Protein AF-0000000087740815 (afdb_homodimer)

pLDDT: mean 96.59, std 3.4, range [73.5, 98.94]

Structure (mmCIF, N/CA/C/O backbone):
data_AF-0000000087740815-model_v1
#
loop_
_entity.id
_entity.type
_entity.pdbx_description
1 polymer 'DUF1772 domain-containing protein'
#
loop_
_atom_site.group_PDB
_atom_site.id
_atom_site.type_symbol
_atom_site.label_atom_id
_atom_site.label_alt_id
_atom_site.label_comp_id
_atom_site.label_asym_id
_atom_site.label_entity_id
_atom_site.label_seq_id
_atom_site.pdbx_PDB_ins_code
_atom_site.Cartn_x
_atom_site.Cartn_y
_atom_site.Cartn_z
_atom_site.occupancy
_atom_site.B_iso_or_equiv
_atom_site.auth_seq_id
_atom_site.auth_comp_id
_atom_site.auth_asym_id
_atom_site.auth_atom_id
_atom_site.pdbx_PDB_model_num
ATOM 1 N N . MET A 1 1 ? 1.763 -22.844 -20.875 1 73.5 1 MET A N 1
ATOM 2 C CA . MET A 1 1 ? 0.542 -22.062 -20.688 1 73.5 1 MET A CA 1
ATOM 3 C C . MET A 1 1 ? 0.491 -20.891 -21.656 1 73.5 1 MET A C 1
ATOM 5 O O . MET A 1 1 ? 1.528 -20.328 -22.016 1 73.5 1 MET A O 1
ATOM 9 N N . ASP A 1 2 ? -0.649 -20.547 -22.125 1 90.19 2 ASP A N 1
ATOM 10 C CA . ASP A 1 2 ? -0.952 -19.453 -23.047 1 90.19 2 ASP A CA 1
ATOM 11 C C . ASP A 1 2 ? -0.448 -18.125 -22.484 1 90.19 2 ASP A C 1
ATOM 13 O O . ASP A 1 2 ? -0.617 -17.828 -21.297 1 90.19 2 ASP A O 1
ATOM 17 N N . PRO A 1 3 ? 0.368 -17.438 -23.25 1 94.56 3 PRO A N 1
ATOM 18 C CA . PRO A 1 3 ? 0.935 -16.156 -22.812 1 94.56 3 PRO A CA 1
ATOM 19 C C . PRO A 1 3 ? -0.13 -15.18 -22.328 1 94.56 3 PRO A C 1
ATOM 21 O O . PRO A 1 3 ? 0.13 -14.367 -21.438 1 94.56 3 PRO A O 1
ATOM 24 N N . THR A 1 4 ? -1.261 -15.195 -22.953 1 96.12 4 THR A N 1
ATOM 25 C CA . THR A 1 4 ? -2.361 -14.336 -22.531 1 96.12 4 THR A CA 1
ATOM 26 C C . THR A 1 4 ? -2.799 -14.664 -21.109 1 96.12 4 THR A C 1
ATOM 28 O O . THR A 1 4 ? -2.994 -13.766 -20.281 1 96.12 4 THR A O 1
ATOM 31 N N . VAL A 1 5 ? -2.922 -15.938 -20.844 1 97.44 5 VAL A N 1
ATOM 32 C CA . VAL A 1 5 ? -3.33 -16.375 -19.516 1 97.44 5 VAL A CA 1
ATOM 33 C C . VAL A 1 5 ? -2.287 -15.953 -18.484 1 97.44 5 VAL A C 1
ATOM 35 O O . VAL A 1 5 ? -2.629 -15.406 -17.438 1 97.44 5 VAL A O 1
ATOM 38 N N . ARG A 1 6 ? -1.069 -16.094 -18.797 1 97.44 6 ARG A N 1
ATOM 39 C CA . ARG A 1 6 ? 0.012 -15.75 -17.875 1 97.44 6 ARG A CA 1
ATOM 40 C C . ARG A 1 6 ? 0.014 -14.25 -17.594 1 97.44 6 ARG A C 1
ATOM 42 O O . ARG A 1 6 ? 0.243 -13.836 -16.453 1 97.44 6 ARG A O 1
ATOM 49 N N . THR A 1 7 ? -0.255 -13.547 -18.625 1 98.06 7 THR A N 1
ATOM 50 C CA . THR A 1 7 ? -0.264 -12.094 -18.484 1 98.06 7 THR A CA 1
ATOM 51 C C . THR A 1 7 ? -1.38 -11.656 -17.547 1 98.06 7 THR A C 1
ATOM 53 O O . THR A 1 7 ? -1.15 -10.859 -16.625 1 98.06 7 THR A O 1
ATOM 56 N N . PHE A 1 8 ? -2.547 -12.164 -17.703 1 98.62 8 PHE A N 1
ATOM 57 C CA . PHE A 1 8 ? -3.676 -11.766 -16.875 1 98.62 8 PHE A CA 1
ATOM 58 C C . PHE A 1 8 ? -3.521 -12.312 -15.453 1 98.62 8 PHE A C 1
ATOM 60 O O . PHE A 1 8 ? -3.982 -11.688 -14.492 1 98.62 8 PHE A O 1
ATOM 67 N N . GLN A 1 9 ? -2.836 -13.453 -15.273 1 98.69 9 GLN A N 1
ATOM 68 C CA . GLN A 1 9 ? -2.514 -13.938 -13.93 1 98.69 9 GLN A CA 1
ATOM 69 C C . GLN A 1 9 ? -1.637 -12.938 -13.18 1 98.69 9 GLN A C 1
ATOM 71 O O . GLN A 1 9 ? -1.896 -12.633 -12.016 1 98.69 9 GLN A O 1
ATOM 76 N N . VAL A 1 10 ? -0.661 -12.445 -13.906 1 98.62 10 VAL A N 1
ATOM 77 C CA . VAL A 1 10 ? 0.263 -11.484 -13.305 1 98.62 10 VAL A CA 1
ATOM 78 C C . VAL A 1 10 ? -0.479 -10.203 -12.953 1 98.62 10 VAL A C 1
ATOM 80 O O . VAL A 1 10 ? -0.326 -9.672 -11.852 1 98.62 10 VAL A O 1
ATOM 83 N N . PHE A 1 11 ? -1.284 -9.727 -13.867 1 98.75 11 PHE A N 1
ATOM 84 C CA . PHE A 1 11 ? -2.01 -8.484 -13.664 1 98.75 11 PHE A CA 1
ATOM 85 C C . PHE A 1 11 ? -2.947 -8.594 -12.469 1 98.75 11 PHE A C 1
ATOM 87 O O . PHE A 1 11 ? -2.965 -7.715 -11.602 1 98.75 11 PHE A O 1
ATOM 94 N N . GLY A 1 12 ? -3.748 -9.664 -12.461 1 98.88 12 GLY A N 1
ATOM 95 C CA . GLY A 1 12 ? -4.727 -9.828 -11.398 1 98.88 12 GLY A CA 1
ATOM 96 C C . GLY A 1 12 ? -4.098 -9.992 -10.031 1 98.88 12 GLY A C 1
ATOM 97 O O . GLY A 1 12 ? -4.465 -9.281 -9.086 1 98.88 12 GLY A O 1
ATOM 98 N N . LEU A 1 13 ? -3.121 -10.836 -9.961 1 98.81 13 LEU A N 1
ATOM 99 C CA . LEU A 1 13 ? -2.457 -11.164 -8.703 1 98.81 13 LEU A CA 1
ATOM 100 C C . LEU A 1 13 ? -1.688 -9.961 -8.164 1 98.81 13 LEU A C 1
ATOM 102 O O . LEU A 1 13 ? -1.89 -9.555 -7.02 1 98.81 13 LEU A O 1
ATOM 106 N N . THR A 1 14 ? -0.907 -9.344 -8.992 1 98.81 14 THR A N 1
ATOM 107 C CA . THR A 1 14 ? -0.032 -8.25 -8.57 1 98.81 14 THR A CA 1
ATOM 108 C C . THR A 1 14 ? -0.849 -7.031 -8.148 1 98.81 14 THR A C 1
ATOM 110 O O . THR A 1 14 ? -0.593 -6.438 -7.102 1 98.81 14 THR A O 1
ATOM 113 N N . SER A 1 15 ? -1.812 -6.695 -8.953 1 98.88 15 SER A N 1
ATOM 114 C CA . SER A 1 15 ? -2.59 -5.5 -8.648 1 98.88 15 SER A CA 1
ATOM 115 C C . SER A 1 15 ? -3.42 -5.684 -7.383 1 98.88 15 SER A C 1
ATOM 117 O O . SER A 1 15 ? -3.637 -4.73 -6.629 1 98.88 15 SER A O 1
ATOM 119 N N . SER A 1 16 ? -3.879 -6.91 -7.148 1 98.94 16 SER A N 1
ATOM 120 C CA . SER A 1 16 ? -4.648 -7.16 -5.934 1 98.94 16 SER A CA 1
ATOM 121 C C . SER A 1 16 ? -3.785 -7.004 -4.688 1 98.94 16 SER A C 1
ATOM 123 O O . SER A 1 16 ? -4.211 -6.398 -3.703 1 98.94 16 SER A O 1
ATOM 125 N N . LEU A 1 17 ? -2.588 -7.473 -4.691 1 98.94 17 LEU A N 1
ATOM 126 C CA . LEU A 1 17 ? -1.716 -7.402 -3.523 1 98.94 17 LEU A CA 1
ATOM 127 C C . LEU A 1 17 ? -1.179 -5.988 -3.326 1 98.94 17 LEU A C 1
ATOM 129 O O . LEU A 1 17 ? -1.004 -5.539 -2.191 1 98.94 17 LEU A O 1
ATOM 133 N N . VAL A 1 18 ? -0.91 -5.277 -4.449 1 98.88 18 VAL A N 1
ATOM 134 C CA . VAL A 1 18 ? -0.539 -3.869 -4.355 1 98.88 18 VAL A CA 1
ATOM 135 C C . VAL A 1 18 ? -1.699 -3.068 -3.77 1 98.88 18 VAL A C 1
ATOM 137 O O . VAL A 1 18 ? -1.5 -2.23 -2.887 1 98.88 18 VAL A O 1
ATOM 140 N N . LEU A 1 19 ? -2.895 -3.357 -4.273 1 98.88 19 LEU A N 1
ATOM 141 C CA . LEU A 1 19 ? -4.105 -2.73 -3.756 1 98.88 19 LEU A CA 1
ATOM 142 C C . LEU A 1 19 ? -4.242 -2.967 -2.256 1 98.88 19 LEU A C 1
ATOM 144 O O . LEU A 1 19 ? -4.594 -2.051 -1.508 1 98.88 19 LEU A O 1
ATOM 148 N N . ALA A 1 20 ? -4 -4.164 -1.808 1 98.88 20 ALA A N 1
ATOM 149 C CA . ALA A 1 20 ? -4.031 -4.496 -0.385 1 98.88 20 ALA A CA 1
ATOM 150 C C . ALA A 1 20 ? -3.041 -3.637 0.399 1 98.88 20 ALA A C 1
ATOM 152 O O . ALA A 1 20 ? -3.377 -3.102 1.458 1 98.88 20 ALA A O 1
ATOM 153 N N . GLY A 1 21 ? -1.826 -3.486 -0.11 1 98.81 21 GLY A N 1
ATOM 154 C CA . GLY A 1 21 ? -0.808 -2.686 0.552 1 98.81 21 GLY A CA 1
ATOM 155 C C . GLY A 1 21 ? -1.19 -1.225 0.686 1 98.81 21 GLY A C 1
ATOM 156 O O . GLY A 1 21 ? -0.967 -0.612 1.732 1 98.81 21 GLY A O 1
ATOM 157 N N . VAL A 1 22 ? -1.705 -0.689 -0.381 1 98.69 22 VAL A N 1
ATOM 158 C CA . VAL A 1 22 ? -2.098 0.716 -0.349 1 98.69 22 VAL A CA 1
ATOM 159 C C . VAL A 1 22 ? -3.186 0.926 0.701 1 98.69 22 VAL A C 1
ATOM 161 O O . VAL A 1 22 ? -3.113 1.861 1.501 1 98.69 22 VAL A O 1
ATOM 164 N N . ASN A 1 23 ? -4.219 0.049 0.7 1 98.69 23 ASN A N 1
ATOM 165 C CA . ASN A 1 23 ? -5.309 0.177 1.66 1 98.69 23 ASN A CA 1
ATOM 166 C C . ASN A 1 23 ? -4.816 0.008 3.096 1 98.69 23 ASN A C 1
ATOM 168 O O . ASN A 1 23 ? -5.074 0.86 3.947 1 98.69 23 ASN A O 1
ATOM 172 N N . LEU A 1 24 ? -4.117 -1 3.326 1 98.56 24 LEU A N 1
ATOM 173 C CA . LEU A 1 24 ? -3.658 -1.281 4.684 1 98.56 24 LEU A CA 1
ATOM 174 C C . LEU A 1 24 ? -2.645 -0.238 5.141 1 98.56 24 LEU A C 1
ATOM 176 O O . LEU A 1 24 ? -2.643 0.161 6.309 1 98.56 24 LEU A O 1
ATOM 180 N N . GLY A 1 25 ? -1.807 0.157 4.199 1 97.94 25 GLY A N 1
ATOM 181 C CA . GLY A 1 25 ? -0.862 1.216 4.52 1 97.94 25 GLY A CA 1
ATOM 182 C C . GLY A 1 25 ? -1.536 2.527 4.879 1 97.94 25 GLY A C 1
ATOM 183 O O . GLY A 1 25 ? -1.098 3.225 5.797 1 97.94 25 GLY A O 1
ATOM 184 N N . SER A 1 26 ? -2.535 2.887 4.191 1 97.69 26 SER A N 1
ATOM 185 C CA . SER A 1 26 ? -3.271 4.113 4.469 1 97.69 26 SER A CA 1
ATOM 186 C C . SER A 1 26 ? -3.9 4.082 5.859 1 97.69 26 SER A C 1
ATOM 188 O O . SER A 1 26 ? -3.871 5.078 6.582 1 97.69 26 SER A O 1
ATOM 190 N N . SER A 1 27 ? -4.477 2.945 6.207 1 98.06 27 SER A N 1
ATOM 191 C CA . SER A 1 27 ? -5.109 2.797 7.512 1 98.06 27 SER A CA 1
ATOM 192 C C . SER A 1 27 ? -4.07 2.746 8.625 1 98.06 27 SER A C 1
ATOM 194 O O . SER A 1 27 ? -4.309 3.246 9.727 1 98.06 27 SER A O 1
ATOM 196 N N . HIS A 1 28 ? -2.947 2.203 8.312 1 96.62 28 HIS A N 1
ATOM 197 C CA . HIS A 1 28 ? -1.939 1.976 9.344 1 96.62 28 HIS A CA 1
ATOM 198 C C . HIS A 1 28 ? -1.042 3.197 9.516 1 96.62 28 HIS A C 1
ATOM 200 O O . HIS A 1 28 ? -0.659 3.539 10.633 1 96.62 28 HIS A O 1
ATOM 206 N N . LEU A 1 29 ? -0.733 3.908 8.43 1 95.31 29 LEU A N 1
ATOM 207 C CA . LEU A 1 29 ? 0.338 4.898 8.477 1 95.31 29 LEU A CA 1
ATOM 208 C C . LEU A 1 29 ? -0.215 6.309 8.305 1 95.31 29 LEU A C 1
ATOM 210 O O . LEU A 1 29 ? 0.383 7.277 8.781 1 95.31 29 LEU A O 1
ATOM 214 N N . THR A 1 30 ? -1.31 6.449 7.699 1 94.56 30 THR A N 1
ATOM 215 C CA . THR A 1 30 ? -1.735 7.793 7.324 1 94.56 30 THR A CA 1
ATOM 216 C C . THR A 1 30 ? -2.85 8.281 8.242 1 94.56 30 THR A C 1
ATOM 218 O O . THR A 1 30 ? -2.689 9.289 8.945 1 94.56 30 THR A O 1
ATOM 221 N N . VAL A 1 31 ? -3.883 7.551 8.406 1 96 31 VAL A N 1
ATOM 222 C CA . VAL A 1 31 ? -5.137 8.023 8.977 1 96 31 VAL A CA 1
ATOM 223 C C . VAL A 1 31 ? -4.945 8.32 10.461 1 96 31 VAL A C 1
ATOM 225 O O . VAL A 1 31 ? -5.488 9.305 10.984 1 96 31 VAL A O 1
ATOM 228 N N . PRO A 1 32 ? -4.145 7.559 11.219 1 94.19 32 PRO A N 1
ATOM 229 C CA . PRO A 1 32 ? -4 7.84 12.656 1 94.19 32 PRO A CA 1
ATOM 230 C C . PRO A 1 32 ? -3.398 9.219 12.93 1 94.19 32 PRO A C 1
ATOM 232 O O . PRO A 1 32 ? -3.662 9.812 13.977 1 94.19 32 PRO A O 1
ATOM 235 N N . PHE A 1 33 ? -2.738 9.781 11.984 1 90.19 33 PHE A N 1
ATOM 236 C CA . PHE A 1 33 ? -2.088 11.062 12.195 1 90.19 33 PHE A CA 1
ATOM 237 C C . PHE A 1 33 ? -3.086 12.211 12.062 1 90.19 33 PHE A C 1
ATOM 239 O O . PHE A 1 33 ? -2.809 13.336 12.469 1 9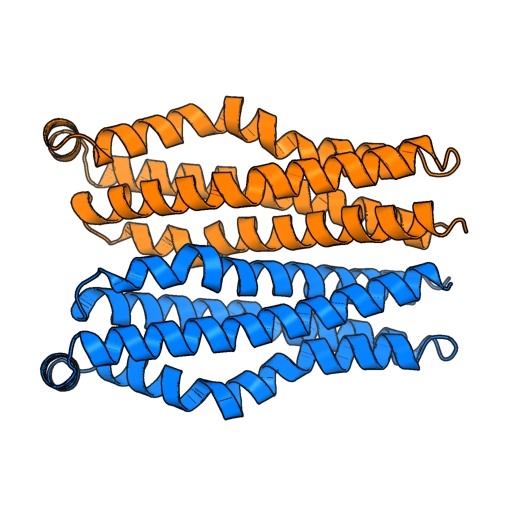0.19 33 PHE A O 1
ATOM 246 N N . LEU A 1 34 ? -4.195 11.898 11.555 1 93.56 34 LEU A N 1
ATOM 247 C CA . LEU A 1 34 ? -5.242 12.898 11.414 1 93.56 34 LEU A CA 1
ATOM 248 C C . LEU A 1 34 ? -5.988 13.094 12.734 1 93.56 34 LEU A C 1
ATOM 250 O O . LEU A 1 34 ? -6.672 14.109 12.922 1 93.56 34 LEU A O 1
ATOM 254 N N . TYR A 1 35 ? -5.785 12.148 13.68 1 94.75 35 TYR A N 1
ATOM 255 C CA . TYR A 1 35 ? -6.566 12.164 14.914 1 94.75 35 TYR A CA 1
ATOM 256 C C . TYR A 1 35 ? -6.238 13.391 15.758 1 94.75 35 TYR A C 1
ATOM 258 O O . TYR A 1 35 ? -7.098 13.914 16.469 1 94.75 35 TYR A O 1
ATOM 266 N N . ASN A 1 36 ? -5.031 13.867 15.633 1 91.19 36 ASN A N 1
ATOM 267 C CA . ASN A 1 36 ? -4.59 14.922 16.547 1 91.19 36 ASN A CA 1
ATOM 268 C C . ASN A 1 36 ? -4.527 16.281 15.844 1 91.19 36 ASN A C 1
ATOM 270 O O . ASN A 1 36 ? -3.945 17.234 16.375 1 91.19 36 ASN A O 1
ATOM 274 N N . GLN A 1 37 ? -5.066 16.375 14.68 1 90.31 37 GLN A N 1
ATOM 275 C CA . GLN A 1 37 ? -5.113 17.625 13.938 1 90.31 37 GLN A CA 1
ATOM 276 C C . GLN A 1 37 ? -6.449 18.344 14.148 1 90.31 37 GLN A C 1
ATOM 278 O O . GLN A 1 37 ? -7.469 17.688 14.398 1 90.31 37 GLN A O 1
ATOM 283 N N . PRO A 1 38 ? -6.457 19.656 14.078 1 91.5 38 PRO A N 1
ATOM 284 C CA . PRO A 1 38 ? -7.734 20.375 14.133 1 91.5 38 PRO A CA 1
ATOM 285 C C . PRO A 1 38 ? -8.695 19.969 13.023 1 91.5 38 PRO A C 1
ATOM 287 O O . PRO A 1 38 ? -8.266 19.531 11.953 1 91.5 38 PRO A O 1
ATOM 290 N N . THR A 1 39 ? -9.953 20.109 13.281 1 94.06 39 THR A N 1
ATOM 291 C CA . THR A 1 39 ? -11.023 19.688 12.375 1 94.06 39 THR A CA 1
ATOM 292 C C . THR A 1 39 ? -10.852 20.344 11.008 1 94.06 39 THR A C 1
ATOM 294 O O . THR A 1 39 ? -11.125 19.719 9.977 1 94.06 39 THR A O 1
ATOM 297 N N . SER A 1 40 ? -10.398 21.578 11.023 1 89.62 40 SER A N 1
ATOM 298 C CA . SER A 1 40 ? -10.242 22.328 9.781 1 89.62 40 SER A CA 1
ATOM 299 C C . SER A 1 40 ? -9.117 21.75 8.93 1 89.62 40 SER A C 1
ATOM 301 O O . SER A 1 40 ? -9.039 22.016 7.73 1 89.62 40 SER A O 1
ATOM 303 N N . ILE A 1 41 ? -8.273 20.891 9.516 1 88.25 41 ILE A N 1
ATOM 304 C CA . ILE A 1 41 ? -7.133 20.312 8.812 1 88.25 41 ILE A CA 1
ATOM 305 C C . ILE A 1 41 ? -7.418 18.844 8.492 1 88.25 41 ILE A C 1
ATOM 307 O O . ILE A 1 41 ? -7.305 18.422 7.34 1 88.25 41 ILE A O 1
ATOM 311 N N . ASN A 1 42 ? -7.832 18.109 9.484 1 93.5 42 ASN A N 1
ATOM 312 C CA . ASN A 1 42 ? -7.965 16.672 9.289 1 93.5 42 ASN A CA 1
ATOM 313 C C . ASN A 1 42 ? -9.094 16.344 8.32 1 93.5 42 ASN A C 1
ATOM 315 O O . ASN A 1 42 ? -8.992 15.398 7.543 1 93.5 42 ASN A O 1
ATOM 319 N N . THR A 1 43 ? -10.164 17.078 8.281 1 94.94 43 THR A N 1
ATOM 320 C CA . THR A 1 43 ? -11.273 16.75 7.391 1 94.94 43 THR A CA 1
ATOM 321 C C . THR A 1 43 ? -10.938 17.141 5.953 1 94.94 43 THR A C 1
ATOM 323 O O . THR A 1 43 ? -11.305 16.438 5.012 1 94.94 43 THR A O 1
ATOM 326 N N . ILE A 1 44 ? -10.289 18.219 5.781 1 92 44 ILE A N 1
ATOM 327 C CA . ILE A 1 44 ? -9.898 18.641 4.438 1 92 44 ILE A CA 1
ATOM 328 C C . ILE A 1 44 ? -8.836 17.672 3.891 1 92 44 ILE A C 1
ATOM 330 O O . ILE A 1 44 ? -8.906 17.266 2.73 1 92 44 ILE A O 1
ATOM 334 N N . PHE A 1 45 ? -7.887 17.359 4.738 1 91.44 45 PHE A N 1
ATOM 335 C CA . PHE A 1 45 ? -6.891 16.375 4.359 1 91.44 45 PHE A CA 1
ATOM 336 C C . PHE A 1 45 ? -7.555 15.07 3.941 1 91.44 45 PHE A C 1
ATOM 338 O O . PHE A 1 45 ? -7.254 14.523 2.877 1 91.44 45 PHE A O 1
ATOM 345 N N . PHE A 1 46 ? -8.477 14.656 4.758 1 95.81 46 PHE A N 1
ATOM 346 C CA . PHE A 1 46 ? -9.148 13.391 4.488 1 95.81 46 PHE A CA 1
ATOM 347 C C . PHE A 1 46 ? -9.898 13.445 3.166 1 95.81 46 PHE A C 1
ATOM 349 O O . PHE A 1 46 ? -9.852 12.492 2.379 1 95.81 46 PHE A O 1
ATOM 356 N N . LYS A 1 47 ? -10.602 14.453 2.957 1 94.31 47 LYS A N 1
ATOM 357 C CA . LYS A 1 47 ? -11.375 14.602 1.729 1 94.31 47 LYS A CA 1
ATOM 358 C C . LYS A 1 47 ? -10.484 14.453 0.497 1 94.31 47 LYS A C 1
ATOM 360 O O . LYS A 1 47 ? -10.82 13.719 -0.43 1 94.31 47 LYS A O 1
ATOM 365 N N . ASP A 1 48 ? -9.406 15.086 0.465 1 93.62 48 ASP A N 1
ATOM 366 C CA . ASP A 1 48 ? -8.5 15.039 -0.679 1 93.62 48 ASP A CA 1
ATOM 367 C C . ASP A 1 48 ? -7.812 13.68 -0.78 1 93.62 48 ASP A C 1
ATOM 369 O O .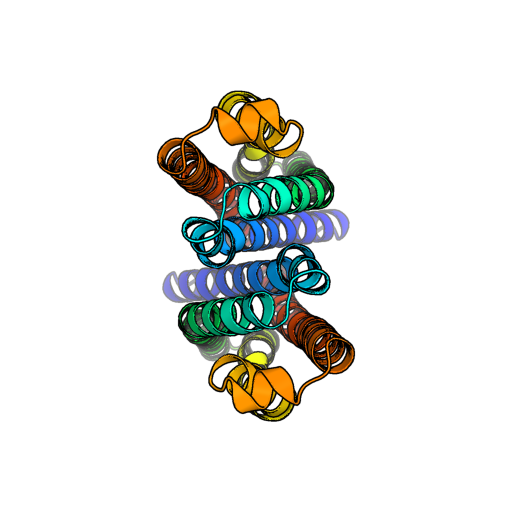 ASP A 1 48 ? -7.641 13.141 -1.878 1 93.62 48 ASP A O 1
ATOM 373 N N . PHE A 1 49 ? -7.371 13.227 0.357 1 94.81 49 PHE A N 1
ATOM 374 C CA . PHE A 1 49 ? -6.758 11.906 0.446 1 94.81 49 PHE A CA 1
ATOM 375 C C . PHE A 1 49 ? -7.688 10.836 -0.112 1 94.81 49 PHE A C 1
ATOM 377 O O . PHE A 1 49 ? -7.277 10.023 -0.943 1 94.81 49 PHE A O 1
ATOM 384 N N . TYR A 1 50 ? -8.938 10.883 0.354 1 95.69 50 TYR A N 1
ATOM 385 C CA . TYR A 1 50 ? -9.914 9.898 -0.089 1 95.69 50 TYR A CA 1
ATOM 386 C C . TYR A 1 50 ? -10.211 10.055 -1.576 1 95.69 50 TYR A C 1
ATOM 388 O O . TYR A 1 50 ? -10.328 9.055 -2.299 1 95.69 50 TYR A O 1
ATOM 396 N N . THR A 1 51 ? -10.391 11.234 -2.049 1 94.75 51 THR A N 1
ATOM 397 C CA . THR A 1 51 ? -10.711 11.477 -3.451 1 94.75 51 THR A CA 1
ATOM 398 C C . THR A 1 51 ? -9.594 10.969 -4.355 1 94.75 51 THR A C 1
ATOM 400 O O . THR A 1 51 ? -9.859 10.273 -5.344 1 94.75 51 THR A O 1
ATOM 403 N N . ARG A 1 52 ? -8.414 11.258 -4.047 1 95.38 52 ARG A N 1
ATOM 404 C CA . ARG A 1 52 ? -7.277 10.758 -4.82 1 95.38 52 ARG A CA 1
ATOM 405 C C . ARG A 1 52 ? -7.191 9.242 -4.742 1 95.38 52 ARG A C 1
ATOM 407 O O . ARG A 1 52 ? -6.863 8.578 -5.73 1 95.38 52 ARG A O 1
ATOM 414 N N . GLY A 1 53 ? -7.375 8.75 -3.533 1 96.25 53 GLY A N 1
ATOM 415 C CA . GLY A 1 53 ? -7.406 7.309 -3.369 1 96.25 53 GLY A CA 1
ATOM 416 C C . GLY A 1 53 ? -8.445 6.629 -4.238 1 96.25 53 GLY A C 1
ATOM 417 O O . GLY A 1 53 ? -8.148 5.641 -4.914 1 96.25 53 GLY A O 1
ATOM 418 N N . ALA A 1 54 ? -9.648 7.176 -4.234 1 96.25 54 ALA A N 1
ATOM 419 C CA . ALA A 1 54 ? -10.734 6.613 -5.031 1 96.25 54 ALA A CA 1
ATOM 420 C C . ALA A 1 54 ? -10.391 6.629 -6.52 1 96.25 54 ALA A C 1
ATOM 422 O O . ALA A 1 54 ? -10.641 5.656 -7.234 1 96.25 54 ALA A O 1
ATOM 423 N N . LEU A 1 55 ? -9.812 7.668 -6.973 1 96.69 55 LEU A N 1
ATOM 424 C CA . LEU A 1 55 ? -9.477 7.832 -8.383 1 96.69 55 LEU A CA 1
ATOM 425 C C . LEU A 1 55 ? -8.375 6.859 -8.789 1 96.69 55 LEU A C 1
ATOM 427 O O . LEU A 1 55 ? -8.234 6.531 -9.969 1 96.69 55 LEU A O 1
ATOM 431 N N . THR A 1 56 ? -7.621 6.426 -7.875 1 97.38 56 THR A N 1
ATOM 432 C CA . THR A 1 56 ? -6.5 5.539 -8.164 1 97.38 56 THR A CA 1
ATOM 433 C C . THR A 1 56 ? -6.879 4.086 -7.891 1 97.38 56 THR A C 1
ATOM 435 O O . THR A 1 56 ? -6.625 3.207 -8.719 1 97.38 56 THR A O 1
ATOM 438 N N . LEU A 1 57 ? -7.543 3.854 -6.773 1 98.19 57 LEU A N 1
ATOM 439 C CA . LEU A 1 57 ? -7.699 2.484 -6.297 1 98.19 57 LEU A CA 1
ATOM 440 C C . LEU A 1 57 ? -8.93 1.829 -6.918 1 98.19 57 LEU A C 1
ATOM 442 O O . LEU A 1 57 ? -8.969 0.609 -7.098 1 98.19 57 LEU A O 1
ATOM 446 N N . VAL A 1 58 ? -9.938 2.617 -7.262 1 98.25 58 VAL A N 1
ATOM 447 C CA . VAL A 1 58 ? -11.117 2.043 -7.891 1 98.25 58 VAL A CA 1
ATOM 448 C C . VAL A 1 58 ? -10.742 1.428 -9.234 1 98.25 58 VAL A C 1
ATOM 450 O O . VAL A 1 58 ? -11.016 0.251 -9.484 1 98.25 58 VAL A O 1
ATOM 453 N N . PRO A 1 59 ? -10.086 2.186 -10.148 1 98.62 59 PRO A N 1
ATOM 454 C CA . PRO A 1 59 ? -9.672 1.562 -11.406 1 98.62 59 PRO A CA 1
ATOM 455 C C . PRO A 1 59 ? -8.734 0.371 -11.188 1 98.62 59 PRO A C 1
ATOM 457 O O . PRO A 1 59 ? -8.805 -0.609 -11.938 1 98.62 59 PRO A O 1
ATOM 460 N N . LEU A 1 60 ? -7.863 0.463 -10.234 1 98.69 60 LEU A N 1
ATOM 461 C CA . LEU A 1 60 ? -6.941 -0.637 -9.969 1 98.69 60 LEU A CA 1
ATOM 462 C C . LEU A 1 60 ? -7.703 -1.893 -9.555 1 98.69 60 LEU A C 1
ATOM 464 O O . LEU A 1 60 ? -7.336 -3.004 -9.945 1 98.69 60 LEU A O 1
ATOM 468 N N . ALA A 1 61 ? -8.703 -1.699 -8.711 1 98.81 61 ALA A N 1
ATOM 469 C CA . ALA A 1 61 ? -9.523 -2.83 -8.281 1 98.81 61 ALA A CA 1
ATOM 470 C C . ALA A 1 61 ? -10.258 -3.449 -9.469 1 98.81 61 ALA A C 1
ATOM 472 O O . ALA A 1 61 ? -10.328 -4.676 -9.594 1 98.81 61 ALA A O 1
ATOM 473 N N . MET A 1 62 ? -10.828 -2.65 -10.289 1 98.81 62 MET A N 1
ATOM 474 C CA . MET A 1 62 ? -11.531 -3.141 -11.469 1 98.81 62 MET A CA 1
ATOM 475 C C . MET A 1 62 ? -10.57 -3.881 -12.398 1 98.81 62 MET A C 1
ATOM 477 O O . MET A 1 62 ? -10.922 -4.926 -12.953 1 98.81 62 MET A O 1
ATOM 481 N N . PHE A 1 63 ? -9.422 -3.299 -12.586 1 98.88 63 PHE A N 1
ATOM 482 C CA . PHE A 1 63 ? -8.398 -3.924 -13.406 1 98.88 63 PHE A CA 1
ATOM 483 C C . PHE A 1 63 ? -8.023 -5.297 -12.867 1 98.88 63 PHE A C 1
ATOM 485 O O . PHE A 1 63 ? -7.934 -6.266 -13.617 1 98.88 63 PHE A O 1
ATOM 492 N N . SER A 1 64 ? -7.832 -5.348 -11.578 1 98.88 64 SER A N 1
ATOM 493 C CA . SER A 1 64 ? -7.461 -6.598 -10.922 1 98.88 64 SER A CA 1
ATOM 494 C C . SER A 1 64 ? -8.562 -7.645 -11.062 1 98.88 64 SER A C 1
ATOM 496 O O . SER A 1 64 ? -8.305 -8.781 -11.461 1 98.88 64 SER A O 1
ATOM 498 N N . GLY A 1 65 ? -9.773 -7.227 -10.672 1 98.81 65 GLY A N 1
ATOM 499 C CA . GLY A 1 65 ? -10.898 -8.141 -10.758 1 98.81 65 GLY A CA 1
ATOM 500 C C . GLY A 1 65 ? -11.148 -8.648 -12.164 1 98.81 65 GLY A C 1
ATOM 501 O O . GLY A 1 65 ? -11.398 -9.836 -12.375 1 98.81 65 GLY A O 1
ATOM 502 N N . ALA A 1 66 ? -11.102 -7.758 -13.141 1 98.81 66 ALA A N 1
ATOM 503 C CA . ALA A 1 66 ? -11.305 -8.148 -14.531 1 98.81 66 ALA A CA 1
ATOM 504 C C . ALA A 1 66 ? -10.219 -9.125 -14.992 1 98.81 66 ALA A C 1
ATOM 506 O O . ALA A 1 66 ? -10.508 -10.102 -15.688 1 98.81 66 ALA A O 1
ATOM 507 N N . SER A 1 67 ? -8.984 -8.836 -14.641 1 98.94 67 SER A N 1
ATOM 508 C CA . SER A 1 67 ? -7.879 -9.719 -15.016 1 98.94 67 SER A CA 1
ATOM 509 C C . SER A 1 67 ? -8.07 -11.117 -14.438 1 98.94 67 SER A C 1
ATOM 511 O O . SER A 1 67 ? -7.957 -12.117 -15.148 1 98.94 67 SER A O 1
ATOM 513 N N . SER A 1 68 ? -8.367 -11.156 -13.164 1 98.88 68 SER A N 1
ATOM 514 C CA . SER A 1 68 ? -8.602 -12.445 -12.531 1 98.88 68 SER A CA 1
ATOM 515 C C . SER A 1 68 ? -9.836 -13.133 -13.109 1 98.88 68 SER A C 1
ATOM 517 O O . SER A 1 68 ? -9.867 -14.359 -13.234 1 98.88 68 SER A O 1
ATOM 519 N N . GLY A 1 69 ? -10.867 -12.359 -13.414 1 98.81 69 GLY A N 1
ATOM 520 C CA . GLY A 1 69 ? -12.047 -12.914 -14.055 1 98.81 69 GLY A CA 1
ATOM 521 C C . GLY A 1 69 ? -11.758 -13.516 -15.414 1 98.81 69 GLY A C 1
ATOM 522 O O . GLY A 1 69 ? -12.305 -14.562 -15.766 1 98.81 69 GLY A O 1
ATOM 523 N N . ILE A 1 70 ? -10.938 -12.883 -16.172 1 98.81 70 ILE A N 1
ATOM 524 C CA . ILE A 1 70 ? -10.555 -13.391 -17.5 1 98.81 70 ILE A CA 1
ATOM 525 C C . ILE A 1 70 ? -9.812 -14.711 -17.344 1 98.81 70 ILE A C 1
ATOM 527 O O . ILE A 1 70 ? -10.055 -15.656 -18.109 1 98.81 70 ILE A O 1
ATOM 531 N N . VAL A 1 71 ? -8.922 -14.797 -16.375 1 98.62 71 VAL A N 1
ATOM 532 C CA . VAL A 1 71 ? -8.227 -16.047 -16.125 1 98.62 71 VAL A CA 1
ATOM 533 C C . VAL A 1 71 ? -9.234 -17.141 -15.758 1 98.62 71 VAL A C 1
ATOM 535 O O . VAL A 1 71 ? -9.141 -18.266 -16.234 1 98.62 71 VAL A O 1
ATOM 538 N N . ALA A 1 72 ? -10.203 -16.75 -14.914 1 98.62 72 ALA A N 1
ATOM 539 C CA . ALA A 1 72 ? -11.227 -17.719 -14.523 1 98.62 72 ALA A CA 1
ATOM 540 C C . ALA A 1 72 ? -11.969 -18.25 -15.742 1 98.62 72 ALA A C 1
ATOM 542 O O . ALA A 1 72 ? -12.312 -19.438 -15.805 1 98.62 72 ALA A O 1
ATOM 543 N N . TYR A 1 73 ? -12.203 -17.406 -16.641 1 98.38 73 TYR A N 1
ATOM 544 C CA . TYR A 1 73 ? -12.914 -17.781 -17.859 1 98.38 73 TYR A CA 1
ATOM 545 C C . TYR A 1 73 ? -12.047 -18.641 -18.75 1 98.38 73 TYR A C 1
ATOM 547 O O . TYR A 1 73 ? -12.523 -19.609 -19.344 1 98.38 73 TYR A O 1
ATOM 555 N N . LEU A 1 74 ? -10.781 -18.344 -18.859 1 98 74 LEU A N 1
ATOM 556 C CA . LEU A 1 74 ? -9.891 -18.969 -19.828 1 98 74 LEU A CA 1
ATOM 557 C C . LEU A 1 74 ? -9.32 -20.281 -19.297 1 98 74 LEU A C 1
ATOM 559 O O . LEU A 1 74 ? -8.852 -21.125 -20.062 1 98 74 LEU A O 1
ATOM 563 N N . VAL A 1 75 ? -9.289 -20.406 -18.016 1 97.25 75 VAL A N 1
ATOM 564 C CA . VAL A 1 75 ? -8.68 -21.578 -17.422 1 97.25 75 VAL A CA 1
ATOM 565 C C . VAL A 1 75 ? -9.711 -22.328 -16.562 1 97.25 75 VAL A C 1
ATOM 567 O O . VAL A 1 75 ? -9.672 -22.25 -15.328 1 97.25 75 VAL A O 1
ATOM 570 N N . PRO A 1 76 ? -10.484 -23.219 -17.125 1 96.88 76 PRO A N 1
ATOM 571 C CA . PRO A 1 76 ? -11.562 -23.906 -16.422 1 96.88 76 PRO A CA 1
ATOM 572 C C . PRO A 1 76 ? -11.062 -24.703 -15.219 1 96.88 76 PRO A C 1
ATOM 574 O O . PRO A 1 76 ? -11.75 -24.781 -14.195 1 96.88 76 PRO A O 1
ATOM 577 N N . ALA A 1 77 ? -9.906 -25.25 -15.32 1 96.12 77 ALA A N 1
ATOM 578 C CA . ALA A 1 77 ? -9.367 -26.094 -14.25 1 96.12 77 ALA A CA 1
ATOM 579 C C . ALA A 1 77 ? -9.141 -25.281 -12.977 1 96.12 77 ALA A C 1
ATOM 581 O O . ALA A 1 77 ? -9.094 -25.844 -11.883 1 96.12 77 ALA A O 1
ATOM 582 N N . GLN A 1 78 ? -9.016 -23.969 -13.125 1 96.81 78 GLN A N 1
ATOM 583 C CA . GLN A 1 78 ? -8.758 -23.109 -11.977 1 96.81 78 GLN A CA 1
ATOM 584 C C . GLN A 1 78 ? -9.867 -22.078 -11.797 1 96.81 78 GLN A C 1
ATOM 586 O O . GLN A 1 78 ? -9.68 -21.062 -11.117 1 96.81 78 GLN A O 1
ATOM 591 N N . ARG A 1 79 ? -10.898 -22.281 -12.406 1 98.19 79 ARG A N 1
ATOM 592 C CA . ARG A 1 79 ? -11.977 -21.312 -12.492 1 98.19 79 ARG A CA 1
ATOM 593 C C . ARG A 1 79 ? -12.422 -20.859 -11.102 1 98.19 79 ARG A C 1
ATOM 595 O O . ARG A 1 79 ? -12.641 -19.672 -10.859 1 98.19 79 ARG A O 1
ATOM 602 N N . THR A 1 80 ? -12.57 -21.75 -10.211 1 98.44 80 THR A N 1
ATOM 603 C CA . THR A 1 80 ? -13.086 -21.438 -8.883 1 98.44 80 THR A CA 1
ATOM 604 C C . THR A 1 80 ? -12.141 -20.5 -8.141 1 98.44 80 THR A C 1
ATOM 606 O O . THR A 1 80 ? -12.57 -19.469 -7.609 1 98.44 80 THR A O 1
ATOM 609 N N . LEU A 1 81 ? -10.867 -20.781 -8.094 1 98.62 81 LEU A N 1
ATOM 610 C CA . LEU A 1 81 ? -9.906 -19.969 -7.363 1 98.62 81 LEU A CA 1
ATOM 611 C C . LEU A 1 81 ? -9.789 -18.578 -7.973 1 98.62 81 LEU A C 1
ATOM 613 O O . LEU A 1 81 ? -9.766 -17.578 -7.25 1 98.62 81 LEU A O 1
ATOM 617 N N . TRP A 1 82 ? -9.781 -18.5 -9.266 1 98.75 82 TRP A N 1
ATOM 618 C CA . TRP A 1 82 ? -9.633 -17.203 -9.906 1 98.75 82 TRP A CA 1
ATOM 619 C C . TRP A 1 82 ? -10.938 -16.406 -9.836 1 98.75 82 TRP A C 1
ATOM 621 O O . TRP A 1 82 ? -10.922 -15.18 -9.828 1 98.75 82 TRP A O 1
ATOM 631 N N . THR A 1 83 ? -12.094 -17.094 -9.766 1 98.88 83 THR A N 1
ATOM 632 C CA . THR A 1 83 ? -13.352 -16.406 -9.492 1 98.88 83 THR A CA 1
ATOM 633 C C . THR A 1 83 ? -13.344 -15.805 -8.094 1 98.88 83 THR A C 1
ATOM 635 O O . THR A 1 83 ? -13.766 -14.664 -7.898 1 98.88 83 THR A O 1
ATOM 638 N N . ILE A 1 84 ? -12.906 -16.531 -7.137 1 98.88 84 ILE A N 1
ATOM 639 C CA . ILE A 1 84 ? -12.812 -16.016 -5.773 1 98.88 84 ILE A CA 1
ATOM 640 C C . ILE A 1 84 ? -11.875 -14.812 -5.734 1 98.88 84 ILE A C 1
ATOM 642 O O . ILE A 1 84 ? -12.188 -13.797 -5.105 1 98.88 84 ILE A O 1
ATOM 646 N N . ALA A 1 85 ? -10.703 -14.969 -6.398 1 98.88 85 ALA A N 1
ATOM 647 C CA . ALA A 1 85 ? -9.758 -13.852 -6.457 1 98.88 85 ALA A CA 1
ATOM 648 C C . ALA A 1 85 ? -10.422 -12.602 -7.035 1 98.88 85 ALA A C 1
ATOM 650 O O . ALA A 1 85 ? -10.289 -11.508 -6.48 1 98.88 85 ALA A O 1
ATOM 651 N N . ALA A 1 86 ? -11.156 -12.75 -8.102 1 98.94 86 ALA A N 1
ATOM 652 C CA . ALA A 1 86 ? -11.812 -11.633 -8.766 1 98.94 86 ALA A CA 1
ATOM 653 C C . ALA A 1 86 ? -12.906 -11.031 -7.879 1 98.94 86 ALA A C 1
ATOM 655 O O . ALA A 1 86 ? -12.93 -9.82 -7.656 1 98.94 86 ALA A O 1
ATOM 656 N N . VAL A 1 87 ? -13.742 -11.852 -7.34 1 98.88 87 VAL A N 1
ATOM 657 C CA . VAL A 1 87 ? -14.922 -11.406 -6.609 1 98.88 87 VAL A CA 1
ATOM 658 C C . VAL A 1 87 ? -14.5 -10.75 -5.297 1 98.88 87 VAL A C 1
ATOM 660 O O . VAL A 1 87 ? -15.047 -9.711 -4.914 1 98.88 87 VAL A O 1
ATOM 663 N N . THR A 1 88 ? -13.547 -11.344 -4.625 1 98.81 88 THR A N 1
ATOM 664 C CA . THR A 1 88 ? -13.109 -10.766 -3.355 1 98.81 88 THR A CA 1
ATOM 665 C C . THR A 1 88 ? -12.43 -9.422 -3.576 1 98.81 88 THR A C 1
ATOM 667 O O . THR A 1 88 ? -12.68 -8.461 -2.838 1 98.81 88 THR A O 1
ATOM 670 N N . THR A 1 89 ? -11.578 -9.336 -4.609 1 98.81 89 THR A N 1
ATOM 671 C CA . THR A 1 89 ? -10.93 -8.062 -4.902 1 98.81 89 THR A CA 1
ATOM 672 C C . THR A 1 89 ? -11.961 -7.012 -5.301 1 98.81 89 THR A C 1
ATOM 674 O O . THR A 1 89 ? -11.906 -5.875 -4.832 1 98.81 89 THR A O 1
ATOM 677 N N . LEU A 1 90 ? -12.953 -7.344 -6.082 1 98.81 90 LEU A N 1
ATOM 678 C CA . LEU A 1 90 ? -13.953 -6.402 -6.582 1 98.81 90 LEU A CA 1
ATOM 679 C C . LEU A 1 90 ? -14.961 -6.047 -5.496 1 98.81 90 LEU A C 1
ATOM 681 O O . LEU A 1 90 ? -15.625 -5.012 -5.578 1 98.81 90 LEU A O 1
ATOM 685 N N . SER A 1 91 ? -15.094 -6.883 -4.52 1 98.75 91 SER A N 1
ATOM 686 C CA . SER A 1 91 ? -16.109 -6.68 -3.484 1 98.75 91 SER A CA 1
ATOM 687 C C . SER A 1 91 ? -15.812 -5.422 -2.67 1 98.75 91 SER A C 1
ATOM 689 O O . SER A 1 91 ? -16.703 -4.902 -1.989 1 98.75 91 SER A O 1
ATOM 691 N N . GLN A 1 92 ? -14.594 -4.957 -2.756 1 98.44 92 GLN A N 1
ATOM 692 C CA . GLN A 1 92 ? -14.297 -3.734 -2.018 1 98.44 92 GLN A CA 1
ATOM 693 C C . GLN A 1 92 ? -15.102 -2.559 -2.553 1 98.44 92 GLN A C 1
ATOM 695 O O . GLN A 1 92 ? -15.398 -1.612 -1.818 1 98.44 92 GLN A O 1
ATOM 700 N N . LEU A 1 93 ? -15.539 -2.605 -3.785 1 98.25 93 LEU A N 1
ATOM 701 C CA . LEU A 1 93 ? -16.281 -1.508 -4.395 1 98.25 93 LEU A CA 1
ATOM 702 C C . LEU A 1 93 ? -17.688 -1.409 -3.805 1 98.25 93 LEU A C 1
ATOM 704 O O . LEU A 1 93 ? -18.078 -0.36 -3.283 1 98.25 93 LEU A O 1
ATOM 708 N N . PRO A 1 94 ? -18.469 -2.482 -3.82 1 98.31 94 PRO A N 1
ATOM 709 C CA . PRO A 1 94 ? -19.766 -2.373 -3.145 1 98.31 94 PRO A CA 1
ATOM 710 C C . PRO A 1 94 ? -19.625 -2.186 -1.636 1 98.31 94 PRO A C 1
ATOM 712 O O . PRO A 1 94 ? -20.469 -1.537 -1.012 1 98.31 94 PRO A O 1
ATOM 715 N N . TRP A 1 95 ? -18.609 -2.736 -1.001 1 98.31 95 TRP A N 1
ATOM 716 C CA . TRP A 1 95 ? -18.312 -2.459 0.402 1 98.31 95 TRP A CA 1
ATOM 717 C C . TRP A 1 95 ? -18.172 -0.959 0.645 1 98.31 95 TRP A C 1
ATOM 719 O O . TRP A 1 95 ? -18.734 -0.427 1.607 1 98.31 95 TRP A O 1
ATOM 729 N N . THR A 1 96 ? -17.469 -0.337 -0.264 1 97.62 96 THR A N 1
ATOM 730 C CA . THR A 1 96 ? -17.297 1.107 -0.145 1 97.62 96 THR A CA 1
ATOM 731 C C . THR A 1 96 ? -18.641 1.823 -0.328 1 97.62 96 THR A C 1
ATOM 733 O O . THR A 1 96 ? -19 2.688 0.472 1 97.62 96 THR A O 1
ATOM 736 N N . GLY A 1 97 ? -19.375 1.518 -1.306 1 96.69 97 GLY A N 1
ATOM 737 C CA . GLY A 1 97 ? -20.656 2.154 -1.585 1 96.69 97 GLY A CA 1
ATOM 738 C C . GLY A 1 97 ? -21.688 1.938 -0.489 1 96.69 97 GLY A C 1
ATOM 739 O O . GLY A 1 97 ? -22.375 2.873 -0.091 1 96.69 97 GLY A O 1
ATOM 740 N N . LEU A 1 98 ? -21.719 0.765 0.068 1 96.62 98 LEU A N 1
ATOM 741 C CA . LEU A 1 98 ? -22.781 0.406 1.005 1 96.62 98 LEU A CA 1
ATOM 742 C C . LEU A 1 98 ? -22.312 0.582 2.445 1 96.62 98 LEU A C 1
ATOM 744 O O . LEU A 1 98 ? -23.094 0.955 3.316 1 96.62 98 LEU A O 1
ATOM 748 N N . GLY A 1 99 ? -21.109 0.358 2.697 1 96.25 99 GLY A N 1
ATOM 749 C CA . GLY A 1 99 ? -20.625 0.346 4.07 1 96.25 99 GLY A CA 1
ATOM 750 C C . GLY A 1 99 ? -19.906 1.621 4.465 1 96.25 99 GLY A C 1
ATOM 751 O O . GLY A 1 99 ? -19.984 2.057 5.617 1 96.25 99 GLY A O 1
ATOM 752 N N . MET A 1 100 ? -19.297 2.264 3.512 1 97.88 100 MET A N 1
ATOM 753 C CA . MET A 1 100 ? -18.359 3.316 3.9 1 97.88 100 MET A CA 1
ATOM 754 C C . MET A 1 100 ? -18.891 4.691 3.506 1 97.88 100 MET A C 1
ATOM 756 O O . MET A 1 100 ? -18.469 5.707 4.059 1 97.88 100 MET A O 1
ATOM 760 N N . MET A 1 101 ? -19.859 4.801 2.664 1 96.75 101 MET A N 1
ATOM 761 C CA . MET A 1 101 ? -20.203 6.066 2.025 1 96.75 101 MET A CA 1
ATOM 762 C C . MET A 1 101 ? -20.797 7.039 3.035 1 96.75 101 MET A C 1
ATOM 764 O O . MET A 1 101 ? -20.578 8.25 2.953 1 96.75 101 MET A O 1
ATOM 768 N N . ALA A 1 102 ? -21.562 6.551 4.012 1 97.44 102 ALA A N 1
ATOM 769 C CA . ALA A 1 102 ? -22.125 7.445 5.016 1 97.44 102 ALA A CA 1
ATOM 770 C C . ALA A 1 102 ? -21.031 8.164 5.801 1 97.44 102 ALA A C 1
ATOM 772 O O . ALA A 1 102 ? -21.125 9.367 6.059 1 97.44 102 ALA A O 1
ATOM 773 N N . THR A 1 103 ? -20.047 7.398 6.191 1 98.06 103 THR A N 1
ATOM 774 C CA . THR A 1 103 ? -18.906 7.969 6.91 1 98.06 103 THR A CA 1
ATOM 775 C C . THR A 1 103 ? -18.156 8.961 6.031 1 98.06 103 THR A C 1
ATOM 777 O O . THR A 1 103 ? -17.859 10.078 6.461 1 98.06 103 THR A O 1
ATOM 780 N N . ASN A 1 104 ? -17.891 8.602 4.82 1 97.31 104 ASN A N 1
ATOM 781 C CA . ASN A 1 104 ? -17.203 9.469 3.875 1 97.31 104 ASN A CA 1
ATOM 782 C C . ASN A 1 104 ? -17.969 10.766 3.637 1 97.31 104 ASN A C 1
ATOM 784 O O . ASN A 1 104 ? -17.375 11.852 3.631 1 97.31 104 ASN A O 1
ATOM 788 N N . ASN A 1 105 ? -19.234 10.648 3.461 1 96.56 105 ASN A N 1
ATOM 789 C CA . ASN A 1 105 ? -20.062 11.82 3.191 1 96.56 105 ASN A CA 1
ATOM 790 C C . ASN A 1 105 ? -20.109 12.766 4.383 1 96.56 105 ASN A C 1
ATOM 792 O O . ASN A 1 105 ? -20.062 13.984 4.215 1 96.56 105 ASN A O 1
ATOM 796 N N . ARG A 1 106 ? -20.203 12.227 5.527 1 97.31 106 ARG A N 1
ATOM 797 C CA . ARG A 1 106 ? -20.219 13.07 6.715 1 97.31 106 ARG A CA 1
ATOM 798 C C . ARG A 1 106 ? -18.906 13.836 6.867 1 97.31 106 ARG A C 1
ATOM 800 O O . ARG A 1 106 ? -18.922 15.031 7.168 1 97.31 106 ARG A O 1
ATOM 807 N N . LEU A 1 107 ? -17.812 13.188 6.684 1 97.38 107 LEU A N 1
ATOM 808 C CA . LEU A 1 107 ? -16.516 13.844 6.754 1 97.38 107 LEU A CA 1
ATOM 809 C C . LEU A 1 107 ? -16.391 14.922 5.684 1 97.38 107 LEU A C 1
ATOM 811 O O . LEU A 1 107 ? -15.891 16.016 5.953 1 97.38 107 LEU A O 1
ATOM 815 N N . ASN A 1 108 ? -16.875 14.633 4.527 1 95.44 108 ASN A N 1
ATOM 816 C CA . ASN A 1 108 ? -16.844 15.586 3.426 1 95.44 108 ASN A CA 1
ATOM 817 C C . ASN A 1 108 ? -17.719 16.797 3.705 1 95.44 108 ASN A C 1
ATOM 819 O O . ASN A 1 108 ? -17.359 17.922 3.369 1 95.44 108 ASN A O 1
ATOM 823 N N . ASP A 1 109 ? -18.844 16.5 4.273 1 96.06 109 ASP A N 1
ATOM 824 C CA . ASP A 1 109 ? -19.75 17.594 4.633 1 96.06 109 ASP A CA 1
ATOM 825 C C . ASP A 1 109 ? -19.094 18.531 5.637 1 96.06 109 ASP A C 1
ATOM 827 O O . ASP A 1 109 ? -19.219 19.75 5.516 1 96.06 109 ASP A O 1
ATOM 831 N N . ILE A 1 110 ? -18.469 17.953 6.59 1 96.56 110 ILE A N 1
ATOM 832 C CA . ILE A 1 110 ? -17.797 18.766 7.602 1 96.56 110 ILE A CA 1
ATOM 833 C C . ILE A 1 110 ? -16.672 19.562 6.949 1 96.56 110 ILE A C 1
ATOM 835 O O . ILE A 1 110 ? -16.5 20.75 7.23 1 96.56 110 ILE A O 1
ATOM 839 N N . ALA A 1 111 ? -15.945 18.969 6.09 1 94.44 111 ALA A N 1
ATOM 840 C CA . ALA A 1 111 ? -14.82 19.609 5.422 1 94.44 111 ALA A CA 1
ATOM 841 C C . ALA A 1 111 ? -15.297 20.766 4.547 1 94.44 111 ALA A C 1
ATOM 843 O O . ALA A 1 111 ? -14.594 21.781 4.395 1 94.44 111 ALA A O 1
ATOM 844 N N . ALA A 1 112 ? -16.5 20.703 3.994 1 94 112 ALA A N 1
ATOM 845 C CA . ALA A 1 112 ? -16.953 21.609 2.945 1 94 112 ALA A CA 1
ATOM 846 C C . ALA A 1 112 ? -17.688 22.812 3.537 1 94 112 ALA A C 1
ATOM 848 O O . ALA A 1 112 ? -17.953 23.797 2.836 1 94 112 ALA A O 1
ATOM 849 N N . SER A 1 113 ? -18.016 22.75 4.82 1 92.31 113 SER A N 1
ATOM 850 C CA . SER A 1 113 ? -18.875 23.766 5.41 1 92.31 113 SER A CA 1
ATOM 851 C C . SER A 1 113 ? -18.297 24.266 6.738 1 92.31 113 SER A C 1
ATOM 853 O O . SER A 1 113 ? -18.141 23.484 7.676 1 92.31 113 SER A O 1
ATOM 855 N N . SER A 1 114 ? -18.062 25.562 6.789 1 89.94 114 SER A N 1
ATOM 856 C CA . SER A 1 114 ? -17.641 26.141 8.055 1 89.94 114 SER A CA 1
ATOM 857 C C . SER A 1 114 ? -18.688 25.938 9.141 1 89.94 114 SER A C 1
ATOM 859 O O . SER A 1 114 ? -18.359 25.734 10.312 1 89.94 114 SER A O 1
ATOM 861 N N . VAL A 1 115 ? -19.859 25.969 8.758 1 93 115 VAL A N 1
ATOM 862 C CA . VAL A 1 115 ? -20.969 25.766 9.688 1 93 115 VAL A CA 1
ATOM 863 C C . VAL A 1 115 ? -20.922 24.344 10.25 1 93 115 VAL A C 1
ATOM 865 O O . VAL A 1 115 ? -21.078 24.156 11.461 1 93 115 VAL A O 1
ATOM 868 N N . GLU A 1 116 ? -20.641 23.422 9.406 1 93 116 GLU A N 1
ATOM 869 C CA . GLU A 1 116 ? -20.562 22.031 9.852 1 93 116 GLU A CA 1
ATOM 870 C C . GLU A 1 116 ? -19.312 21.781 10.695 1 93 116 GLU A C 1
ATOM 872 O O . GLU A 1 116 ? -19.344 20.969 11.617 1 93 116 GLU A O 1
ATOM 877 N N . GLN A 1 117 ? -18.281 22.422 10.32 1 91.62 117 GLN A N 1
ATOM 878 C CA . GLN A 1 117 ? -17.062 22.297 11.109 1 91.62 117 GLN A CA 1
ATOM 879 C C . GLN A 1 117 ? -17.281 22.781 12.539 1 91.62 117 GLN A C 1
ATOM 881 O O . GLN A 1 117 ? -16.719 22.219 13.484 1 91.62 117 GLN A O 1
ATOM 886 N N . GLU A 1 118 ? -18.031 23.812 12.68 1 90.56 118 GLU A N 1
ATOM 887 C CA . GLU A 1 118 ? -18.312 24.375 14 1 90.56 118 GLU A CA 1
ATOM 888 C C . GLU A 1 118 ? -19.266 23.469 14.781 1 90.56 118 GLU A C 1
ATOM 890 O O . GLU A 1 118 ? -19.188 23.391 16.016 1 90.56 118 GLU A O 1
ATOM 895 N N . LYS A 1 119 ? -20.141 22.922 14.102 1 93.69 119 LYS A N 1
ATOM 896 C CA . LYS A 1 119 ? -21.141 22.062 14.727 1 93.69 119 LYS A CA 1
ATOM 897 C C . LYS A 1 119 ? -20.547 20.734 15.156 1 93.69 119 LYS A C 1
ATOM 899 O O . LYS A 1 119 ? -20.984 20.125 16.141 1 93.69 119 LYS A O 1
ATOM 904 N N . ALA A 1 120 ? -19.594 20.266 14.406 1 93.88 120 ALA A N 1
ATOM 905 C CA . ALA A 1 120 ? -19.016 18.953 14.68 1 93.88 120 ALA A CA 1
ATOM 906 C C . ALA A 1 120 ? -18.016 19.031 15.836 1 93.88 120 ALA A C 1
ATOM 908 O O . ALA A 1 120 ? -17.203 19.953 15.906 1 93.88 120 ALA A O 1
ATOM 909 N N . SER A 1 121 ? -18.156 18.141 16.719 1 94.75 121 SER A N 1
ATOM 910 C CA . SER A 1 121 ? -17.172 18.078 17.797 1 94.75 121 SER A CA 1
ATOM 911 C C . SER A 1 121 ? -15.898 17.375 17.328 1 94.75 121 SER A C 1
ATOM 913 O O . SER A 1 121 ? -15.938 16.562 16.391 1 94.75 121 SER A O 1
ATOM 915 N N . ARG A 1 122 ? -14.844 17.719 17.938 1 94.62 122 ARG A N 1
ATOM 916 C CA . ARG A 1 122 ? -13.586 17.031 17.656 1 94.62 122 ARG A CA 1
ATOM 917 C C . ARG A 1 122 ? -13.727 15.523 17.828 1 94.62 122 ARG A C 1
ATOM 919 O O . ARG A 1 122 ? -13.18 14.75 17.031 1 94.62 122 ARG A O 1
ATOM 926 N N . GLU A 1 123 ? -14.422 15.172 18.812 1 96.88 123 GLU A N 1
ATOM 927 C CA . GLU A 1 123 ? -14.641 13.758 19.094 1 96.88 123 GLU A CA 1
ATOM 928 C C . GLU A 1 123 ? -15.406 13.078 17.953 1 96.88 123 GLU A C 1
ATOM 930 O O . GLU A 1 123 ? -15.102 11.945 17.578 1 96.88 123 GLU A O 1
ATOM 935 N N . GLU A 1 124 ? -16.375 13.68 17.438 1 97.75 124 GLU A N 1
ATOM 936 C CA . GLU A 1 124 ? -17.141 13.125 16.328 1 97.75 124 GLU A CA 1
ATOM 937 C C . GLU A 1 124 ? -16.234 12.867 15.125 1 97.75 124 GLU A C 1
ATOM 939 O O . GLU A 1 124 ? -16.297 11.797 14.516 1 97.75 124 GLU A O 1
ATOM 944 N N . VAL A 1 125 ? -15.414 13.836 14.812 1 97.81 125 VAL A N 1
ATOM 945 C CA . VAL A 1 125 ? -14.539 13.734 13.648 1 97.81 125 VAL A CA 1
ATOM 946 C C . VAL A 1 125 ? -13.547 12.594 13.852 1 97.81 125 VAL A C 1
ATOM 948 O O . VAL A 1 125 ? -13.352 11.773 12.953 1 97.81 125 VAL A O 1
ATOM 951 N N . VAL A 1 126 ? -12.961 12.531 14.992 1 98 126 VAL A N 1
ATOM 952 C CA . VAL A 1 126 ? -11.984 11.484 15.281 1 98 126 VAL A CA 1
ATOM 953 C C . VAL A 1 126 ? -12.664 10.117 15.227 1 98 126 VAL A C 1
ATOM 955 O O . VAL A 1 126 ? -12.086 9.156 14.719 1 98 126 VAL A O 1
ATOM 958 N N . ASP A 1 127 ? -13.859 10.023 15.703 1 98.38 127 ASP A N 1
ATOM 959 C CA . ASP A 1 127 ? -14.602 8.766 15.664 1 98.38 127 ASP A CA 1
ATOM 960 C C . ASP A 1 127 ? -14.898 8.352 14.227 1 98.38 127 ASP A C 1
ATOM 962 O O . ASP A 1 127 ? -14.852 7.16 13.898 1 98.38 127 ASP A O 1
ATOM 966 N N . LEU A 1 128 ? -15.266 9.297 13.422 1 98.38 128 LEU A N 1
ATOM 967 C CA . LEU A 1 128 ? -15.492 9.016 12.008 1 98.38 128 LEU A CA 1
ATOM 968 C C . LEU A 1 128 ? -14.219 8.523 11.336 1 98.38 128 LEU A C 1
ATOM 970 O O . LEU A 1 128 ? -14.258 7.59 10.531 1 98.38 128 LEU A O 1
ATOM 974 N N . LEU A 1 129 ? -13.125 9.125 11.664 1 98.44 129 LEU A N 1
ATOM 975 C CA . LEU A 1 129 ? -11.844 8.719 11.094 1 98.44 129 LEU A CA 1
ATOM 976 C C . LEU A 1 129 ? -11.477 7.312 11.547 1 98.44 129 LEU A C 1
ATOM 978 O O . LEU A 1 129 ? -10.992 6.508 10.742 1 98.44 129 LEU A O 1
ATOM 982 N N . LYS A 1 130 ? -11.672 7.016 12.805 1 98.56 130 LYS A N 1
ATOM 983 C CA . LYS A 1 130 ? -11.406 5.676 13.32 1 98.56 130 LYS A CA 1
ATOM 984 C C . LYS A 1 130 ? -12.297 4.637 12.641 1 98.56 130 LYS A C 1
ATOM 986 O O . LYS A 1 130 ? -11.844 3.537 12.32 1 98.56 130 LYS A O 1
ATOM 991 N N . LYS A 1 131 ? -13.547 5.008 12.508 1 98.56 131 LYS A N 1
ATOM 992 C CA . LYS A 1 131 ? -14.477 4.125 11.812 1 98.56 131 LYS A CA 1
ATOM 993 C C . LYS A 1 131 ? -14.023 3.863 10.375 1 98.56 131 LYS A C 1
ATOM 995 O O . LYS A 1 131 ? -14.023 2.719 9.922 1 98.56 131 LYS A O 1
ATOM 1000 N N . TRP A 1 132 ? -13.688 4.93 9.711 1 98.56 132 TRP A N 1
ATOM 1001 C CA . TRP A 1 132 ? -13.188 4.789 8.344 1 98.56 132 TRP A CA 1
ATOM 1002 C C . TRP A 1 132 ? -11.953 3.895 8.297 1 98.56 132 TRP A C 1
ATOM 1004 O O . TRP A 1 132 ? -11.82 3.061 7.402 1 98.56 132 TRP A O 1
ATOM 1014 N N . ARG A 1 133 ? -11.047 4.152 9.203 1 98.25 133 ARG A N 1
ATOM 1015 C CA . ARG A 1 133 ? -9.82 3.367 9.273 1 98.25 133 ARG A CA 1
ATOM 1016 C C . ARG A 1 133 ? -10.125 1.874 9.32 1 98.25 133 ARG A C 1
ATOM 1018 O O . ARG A 1 133 ? -9.523 1.088 8.586 1 98.25 133 ARG A O 1
ATOM 1025 N N . TRP A 1 134 ? -11.078 1.508 10.148 1 98.25 134 TRP A N 1
ATOM 1026 C CA . TRP A 1 134 ? -11.461 0.108 10.305 1 98.25 134 TRP A CA 1
ATOM 1027 C C . TRP A 1 134 ? -12.117 -0.423 9.031 1 98.25 134 TRP A C 1
ATOM 1029 O O . TRP A 1 134 ? -11.82 -1.539 8.594 1 98.25 134 TRP A O 1
ATOM 1039 N N . MET A 1 135 ? -12.945 0.297 8.453 1 98.62 135 MET A N 1
ATOM 1040 C CA . MET A 1 135 ? -13.617 -0.123 7.227 1 98.62 135 MET A CA 1
ATOM 1041 C C . MET A 1 135 ? -12.617 -0.271 6.086 1 98.62 135 MET A C 1
ATOM 1043 O O . MET A 1 135 ? -12.766 -1.146 5.23 1 98.62 135 MET A O 1
ATOM 1047 N N . ASN A 1 136 ? -11.664 0.613 6.113 1 98.62 136 ASN A N 1
ATOM 1048 C CA . ASN A 1 136 ? -10.633 0.544 5.082 1 98.62 136 ASN A CA 1
ATOM 1049 C C . ASN A 1 136 ? -9.742 -0.682 5.262 1 98.62 136 ASN A C 1
ATOM 1051 O O . ASN A 1 136 ? -9.242 -1.237 4.285 1 98.62 136 ASN A O 1
ATOM 1055 N N . ILE A 1 137 ? -9.547 -1.128 6.48 1 98.62 137 ILE A N 1
ATOM 1056 C CA . ILE A 1 137 ? -8.82 -2.367 6.723 1 98.62 137 ILE A CA 1
ATOM 1057 C C . ILE A 1 137 ? -9.562 -3.537 6.082 1 98.62 137 ILE A C 1
ATOM 1059 O O . ILE A 1 137 ? -8.938 -4.441 5.52 1 98.62 137 ILE A O 1
ATOM 1063 N N . VAL A 1 138 ? -10.844 -3.514 6.137 1 98.69 138 VAL A N 1
ATOM 1064 C CA . VAL A 1 138 ? -11.641 -4.543 5.488 1 98.69 138 VAL A CA 1
ATOM 1065 C C . VAL A 1 138 ? -11.352 -4.555 3.988 1 98.69 138 VAL A C 1
ATOM 1067 O O . VAL A 1 138 ? -11.164 -5.621 3.395 1 98.69 138 VAL A O 1
ATOM 1070 N N . ARG A 1 139 ? -11.297 -3.387 3.363 1 98.56 139 ARG A N 1
ATOM 1071 C CA . ARG A 1 139 ? -10.953 -3.307 1.948 1 98.56 139 ARG A CA 1
ATOM 1072 C C . ARG A 1 139 ? -9.594 -3.949 1.679 1 98.56 139 ARG A C 1
ATOM 1074 O O . ARG A 1 139 ? -9.445 -4.723 0.729 1 98.56 139 ARG A O 1
ATOM 1081 N N . GLY A 1 140 ? -8.625 -3.551 2.533 1 98.75 140 GLY A N 1
ATOM 1082 C CA . GLY A 1 140 ? -7.305 -4.137 2.393 1 98.75 140 GLY A CA 1
ATOM 1083 C C . GLY A 1 140 ? -7.305 -5.648 2.51 1 98.75 140 GLY A C 1
ATOM 1084 O O . GLY A 1 140 ? -6.621 -6.336 1.748 1 98.75 140 GLY A O 1
ATOM 1085 N N . LEU A 1 141 ? -8.07 -6.152 3.396 1 98.81 141 LEU A N 1
ATOM 1086 C CA . LEU A 1 141 ? -8.125 -7.594 3.627 1 98.81 141 LEU A CA 1
ATOM 1087 C C . LEU A 1 141 ? -8.828 -8.305 2.477 1 98.81 141 LEU A C 1
ATOM 1089 O O . LEU A 1 141 ? -8.477 -9.43 2.129 1 98.81 141 LEU A O 1
ATOM 1093 N N . LEU A 1 142 ? -9.844 -7.707 1.938 1 98.88 142 LEU A N 1
ATOM 1094 C CA . LEU A 1 142 ? -10.5 -8.273 0.764 1 98.88 142 LEU A CA 1
ATOM 1095 C C . LEU A 1 142 ? -9.523 -8.391 -0.4 1 98.88 142 LEU A C 1
ATOM 1097 O O . LEU A 1 142 ? -9.438 -9.445 -1.041 1 98.88 142 LEU A O 1
ATOM 1101 N N . ALA A 1 143 ? -8.805 -7.312 -0.651 1 98.88 143 ALA A N 1
ATOM 1102 C CA . ALA A 1 143 ? -7.809 -7.332 -1.717 1 98.88 143 ALA A CA 1
ATOM 1103 C C . ALA A 1 143 ? -6.719 -8.359 -1.433 1 98.88 143 ALA A C 1
ATOM 1105 O O . ALA A 1 143 ? -6.27 -9.062 -2.34 1 98.88 143 ALA A O 1
ATOM 1106 N N . LEU A 1 144 ? -6.309 -8.422 -0.183 1 98.88 144 LEU A N 1
ATOM 1107 C CA . LEU A 1 144 ? -5.297 -9.391 0.215 1 98.88 144 LEU A CA 1
ATOM 1108 C C . LEU A 1 144 ? -5.781 -10.812 -0.031 1 98.88 144 LEU A C 1
ATOM 1110 O O . LEU A 1 144 ? -5.023 -11.664 -0.509 1 98.88 144 LEU A O 1
ATOM 1114 N N . THR A 1 145 ? -7.012 -11.062 0.356 1 98.88 145 THR A N 1
ATOM 1115 C CA . THR A 1 145 ? -7.605 -12.375 0.129 1 98.88 145 THR A CA 1
ATOM 1116 C C . THR A 1 145 ? -7.609 -12.711 -1.358 1 98.88 145 THR A C 1
ATOM 1118 O O . THR A 1 145 ? -7.301 -13.844 -1.743 1 98.88 145 THR A O 1
ATOM 1121 N N . GLY A 1 146 ? -8.016 -11.742 -2.141 1 98.88 146 GLY A N 1
ATOM 1122 C CA . GLY A 1 146 ? -7.973 -11.969 -3.578 1 98.88 146 GLY A CA 1
ATOM 1123 C C . GLY A 1 146 ? -6.586 -12.312 -4.086 1 98.88 146 GLY A C 1
ATOM 1124 O O . GLY A 1 146 ? -6.41 -13.297 -4.805 1 98.88 146 GLY A O 1
ATOM 1125 N N . GLY A 1 147 ? -5.605 -11.523 -3.727 1 98.88 147 GLY A N 1
ATOM 1126 C CA . GLY A 1 147 ? -4.23 -11.773 -4.125 1 98.88 147 GLY A CA 1
ATOM 1127 C C . GLY A 1 147 ? -3.715 -13.125 -3.652 1 98.88 147 GLY A C 1
ATOM 1128 O O . GLY A 1 147 ? -3.084 -13.859 -4.418 1 98.88 147 GLY A O 1
ATOM 1129 N N . LEU A 1 148 ? -3.969 -13.453 -2.445 1 98.81 148 LEU A N 1
ATOM 1130 C CA . LEU A 1 148 ? -3.506 -14.711 -1.883 1 98.81 148 LEU 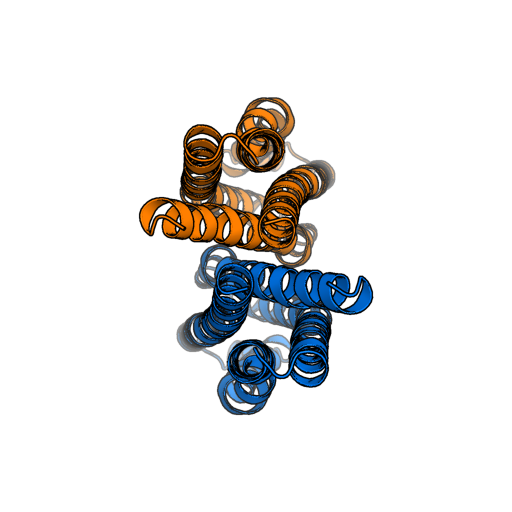A CA 1
ATOM 1131 C C . LEU A 1 148 ? -4.145 -15.898 -2.602 1 98.81 148 LEU A C 1
ATOM 1133 O O . LEU A 1 148 ? -3.484 -16.906 -2.846 1 98.81 148 LEU A O 1
ATOM 1137 N N . THR A 1 149 ? -5.438 -15.805 -2.873 1 98.75 149 THR A N 1
ATOM 1138 C CA . THR A 1 149 ? -6.117 -16.859 -3.609 1 98.75 149 THR A CA 1
ATOM 1139 C C . THR A 1 149 ? -5.484 -17.062 -4.984 1 98.75 149 THR A C 1
ATOM 1141 O O . THR A 1 149 ? -5.328 -18.188 -5.445 1 98.75 149 THR A O 1
ATOM 1144 N N . ALA A 1 150 ? -5.152 -15.969 -5.613 1 98.69 150 ALA A N 1
ATOM 1145 C CA . ALA A 1 150 ? -4.492 -16.047 -6.914 1 98.69 150 ALA A CA 1
ATOM 1146 C C . ALA A 1 150 ? -3.123 -16.719 -6.801 1 98.69 150 ALA A C 1
ATOM 1148 O O . ALA A 1 150 ? -2.725 -17.484 -7.68 1 98.69 150 ALA A O 1
ATOM 1149 N N . VAL A 1 151 ? -2.371 -16.438 -5.754 1 98.44 151 VAL A N 1
ATOM 1150 C CA . VAL A 1 151 ? -1.078 -17.062 -5.535 1 98.44 151 VAL A CA 1
ATOM 1151 C C . VAL A 1 151 ? -1.269 -18.578 -5.363 1 98.44 151 VAL A C 1
ATOM 1153 O O . VAL A 1 151 ? -0.519 -19.375 -5.938 1 98.44 151 VAL A O 1
ATOM 1156 N N . LEU A 1 152 ? -2.266 -18.938 -4.621 1 97 152 LEU A N 1
ATOM 1157 C CA . LEU A 1 152 ? -2.545 -20.359 -4.398 1 97 152 LEU A CA 1
ATOM 1158 C C . LEU A 1 152 ? -2.93 -21.047 -5.703 1 97 152 LEU A C 1
ATOM 1160 O O . LEU A 1 152 ? -2.559 -22.203 -5.93 1 97 152 LEU A O 1
ATOM 1164 N N . ALA A 1 153 ? -3.637 -20.344 -6.465 1 97.31 153 ALA A N 1
ATOM 1165 C CA . ALA A 1 153 ? -3.986 -20.906 -7.773 1 97.31 153 ALA A CA 1
ATOM 1166 C C . ALA A 1 153 ? -2.738 -21.172 -8.609 1 97.31 153 ALA A C 1
ATOM 1168 O O . ALA A 1 153 ? -2.631 -22.219 -9.258 1 97.31 153 ALA A O 1
ATOM 1169 N N . LEU A 1 154 ? -1.797 -20.266 -8.555 1 96 154 LEU A N 1
ATOM 1170 C CA . LEU A 1 154 ? -0.563 -20.422 -9.32 1 96 154 LEU A CA 1
ATOM 1171 C C . LEU A 1 154 ? 0.253 -21.594 -8.789 1 96 154 LEU A C 1
ATOM 1173 O O . LEU A 1 154 ? 0.939 -22.281 -9.555 1 96 154 LEU A O 1
ATOM 1177 N N . GLN A 1 155 ? 0.133 -21.828 -7.535 1 94.75 155 GLN A N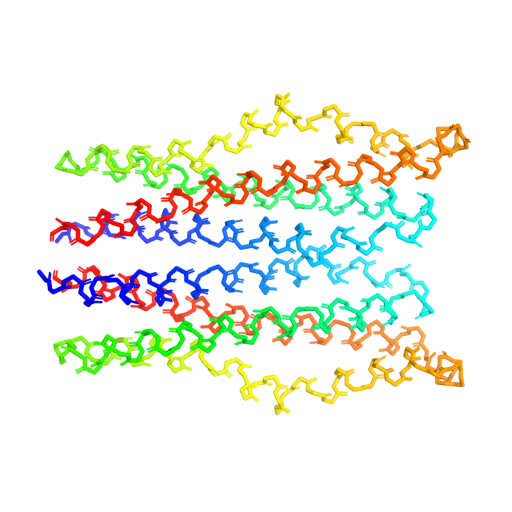 1
ATOM 1178 C CA . GLN A 1 155 ? 0.882 -22.922 -6.938 1 94.75 155 GLN A CA 1
ATOM 1179 C C . GLN A 1 155 ? 0.265 -24.266 -7.301 1 94.75 155 GLN A C 1
ATOM 1181 O O . GLN A 1 155 ? 0.935 -25.312 -7.238 1 94.75 155 GLN A O 1
ATOM 1186 N N . SER A 1 156 ? -0.966 -24.297 -7.613 1 87.94 156 SER A N 1
ATOM 1187 C CA . SER A 1 156 ? -1.689 -25.531 -7.883 1 87.94 156 SER A CA 1
ATOM 1188 C C . SER A 1 156 ? -1.613 -25.906 -9.359 1 87.94 156 SER A C 1
ATOM 1190 O O . SER A 1 156 ? -2.172 -26.922 -9.781 1 87.94 156 SER A O 1
ATOM 1192 N N . GLU A 1 157 ? -0.992 -25.125 -10.117 1 80.56 157 GLU A N 1
ATOM 1193 C CA . GLU A 1 157 ? -0.849 -25.453 -11.531 1 80.56 157 GLU A CA 1
ATOM 1194 C C . GLU A 1 157 ? 0.084 -26.641 -11.727 1 80.56 157 GLU A C 1
ATOM 1196 O O . GLU A 1 157 ? 1.018 -26.844 -10.945 1 80.56 157 GLU A O 1
ATOM 1201 N N . MET B 1 1 ? 4.98 -30.219 -4.773 1 73.5 1 MET B N 1
ATOM 1202 C CA . MET B 1 1 ? 6.008 -29.375 -4.176 1 73.5 1 MET B CA 1
ATOM 1203 C C . MET B 1 1 ? 5.93 -29.406 -2.654 1 73.5 1 MET B C 1
ATOM 1205 O O . MET B 1 1 ? 4.844 -29.547 -2.088 1 73.5 1 MET B O 1
ATOM 1209 N N . ASP B 1 2 ? 7.035 -29.375 -2.004 1 90.25 2 ASP B N 1
ATOM 1210 C CA . ASP B 1 2 ? 7.207 -29.359 -0.554 1 90.25 2 ASP B CA 1
ATOM 1211 C C . ASP B 1 2 ? 6.414 -28.219 0.09 1 90.25 2 ASP B C 1
ATOM 1213 O O . ASP B 1 2 ? 6.418 -27.094 -0.409 1 90.25 2 ASP B O 1
ATOM 1217 N N . PRO B 1 3 ? 5.559 -28.562 1.043 1 94.75 3 PRO B N 1
ATOM 1218 C CA . PRO B 1 3 ? 4.727 -27.547 1.701 1 94.75 3 PRO B CA 1
ATOM 1219 C C . PRO B 1 3 ? 5.543 -26.375 2.258 1 94.75 3 PRO B C 1
ATOM 1221 O O . PRO B 1 3 ? 5.055 -25.25 2.307 1 94.75 3 PRO B O 1
ATOM 1224 N N . THR B 1 4 ? 6.703 -26.656 2.719 1 96.38 4 THR B N 1
ATOM 1225 C CA . THR B 1 4 ? 7.582 -25.609 3.225 1 96.38 4 THR B CA 1
ATOM 1226 C C . THR B 1 4 ? 7.938 -24.625 2.115 1 96.38 4 THR B C 1
ATOM 1228 O O . THR B 1 4 ? 7.891 -23.406 2.318 1 96.38 4 THR B O 1
ATOM 1231 N N . VAL B 1 5 ? 8.258 -25.156 0.981 1 97.44 5 VAL B N 1
ATOM 1232 C CA . VAL B 1 5 ? 8.617 -24.328 -0.157 1 97.44 5 VAL B CA 1
ATOM 1233 C C . VAL B 1 5 ? 7.422 -23.469 -0.563 1 97.44 5 VAL B C 1
ATOM 1235 O O . VAL B 1 5 ? 7.555 -22.25 -0.766 1 97.44 5 VAL B O 1
ATOM 1238 N N . ARG B 1 6 ? 6.285 -24.031 -0.583 1 97.44 6 ARG B N 1
ATOM 1239 C CA . ARG B 1 6 ? 5.078 -23.312 -0.975 1 97.44 6 ARG B CA 1
ATOM 1240 C C . ARG B 1 6 ? 4.77 -22.188 0.001 1 97.44 6 ARG B C 1
ATOM 1242 O O . ARG B 1 6 ? 4.363 -21.094 -0.41 1 97.44 6 ARG B O 1
ATOM 1249 N N . THR B 1 7 ? 5.008 -22.516 1.212 1 98.12 7 THR B N 1
ATOM 1250 C CA . THR B 1 7 ? 4.73 -21.516 2.246 1 98.12 7 THR B CA 1
ATOM 1251 C C . THR B 1 7 ? 5.652 -20.312 2.098 1 98.12 7 THR B C 1
ATOM 1253 O O . THR B 1 7 ? 5.195 -19.172 2.125 1 98.12 7 THR B O 1
ATOM 1256 N N . PHE B 1 8 ? 6.898 -20.531 1.914 1 98.62 8 PHE B N 1
ATOM 1257 C CA . PHE B 1 8 ? 7.852 -19.422 1.8 1 98.62 8 PHE B CA 1
ATOM 1258 C C . PHE B 1 8 ? 7.672 -18.688 0.479 1 98.62 8 PHE B C 1
ATOM 1260 O O . PHE B 1 8 ? 7.918 -17.484 0.398 1 98.62 8 PHE B O 1
ATOM 1267 N N . GLN B 1 9 ? 7.191 -19.359 -0.58 1 98.69 9 GLN B N 1
ATOM 1268 C CA . GLN B 1 9 ? 6.844 -18.688 -1.823 1 98.69 9 GLN B CA 1
ATOM 1269 C C . GLN B 1 9 ? 5.73 -17.672 -1.599 1 98.69 9 GLN B C 1
ATOM 1271 O O . GLN B 1 9 ? 5.816 -16.531 -2.066 1 98.69 9 GLN B O 1
ATOM 1276 N N . VAL B 1 10 ? 4.75 -18.109 -0.854 1 98.62 10 VAL B N 1
ATOM 1277 C CA . VAL B 1 10 ? 3.611 -17.25 -0.572 1 98.62 10 VAL B CA 1
ATOM 1278 C C . VAL B 1 10 ? 4.066 -16.047 0.271 1 98.62 10 VAL B C 1
ATOM 1280 O O . VAL B 1 10 ? 3.717 -14.906 -0.024 1 98.62 10 VAL B O 1
ATOM 1283 N N . PHE B 1 11 ? 4.848 -16.328 1.276 1 98.75 11 PHE B N 1
ATOM 1284 C CA . PHE B 1 11 ? 5.305 -15.273 2.18 1 98.75 11 PHE B CA 1
ATOM 1285 C C . PHE B 1 11 ? 6.137 -14.234 1.428 1 98.75 11 PHE B C 1
ATOM 1287 O O . PHE B 1 11 ? 5.906 -13.031 1.564 1 98.75 11 PHE B O 1
ATOM 1294 N N . GLY B 1 12 ? 7.117 -14.734 0.671 1 98.88 12 GLY B N 1
ATOM 1295 C CA . GLY B 1 12 ? 8.008 -13.828 -0.035 1 98.88 12 GLY B CA 1
ATOM 1296 C C . GLY B 1 12 ? 7.301 -12.977 -1.073 1 98.88 12 GLY B C 1
ATOM 1297 O O . GLY B 1 12 ? 7.441 -11.75 -1.083 1 98.88 12 GLY B O 1
ATOM 1298 N N . LEU B 1 13 ? 6.496 -13.625 -1.862 1 98.81 13 LEU B N 1
ATOM 1299 C CA . LEU B 1 13 ? 5.793 -12.969 -2.965 1 98.81 13 LEU B CA 1
ATOM 1300 C C . LEU B 1 13 ? 4.766 -11.977 -2.439 1 98.81 13 LEU B C 1
ATOM 1302 O O . LEU B 1 13 ? 4.785 -10.805 -2.824 1 98.81 13 LEU B O 1
ATOM 1306 N N . THR B 1 14 ? 3.959 -12.383 -1.516 1 98.81 14 THR B N 1
ATOM 1307 C CA . THR B 1 14 ? 2.859 -11.562 -1.02 1 98.81 14 THR B CA 1
ATOM 1308 C C . THR B 1 14 ? 3.389 -10.344 -0.261 1 98.81 14 THR B C 1
ATOM 1310 O O . THR B 1 14 ? 2.932 -9.219 -0.481 1 98.81 14 THR B O 1
ATOM 1313 N N . SER B 1 15 ? 4.344 -10.578 0.59 1 98.88 15 SER B N 1
ATOM 1314 C CA . SER B 1 15 ? 4.852 -9.477 1.399 1 98.88 15 SER B CA 1
ATOM 1315 C C . SER B 1 15 ? 5.582 -8.453 0.539 1 98.88 15 SER B C 1
ATOM 1317 O O . SER B 1 15 ? 5.547 -7.254 0.827 1 98.88 15 SER B O 1
ATOM 1319 N N . SER B 1 16 ? 6.242 -8.93 -0.506 1 98.94 16 SER B N 1
ATOM 1320 C CA . SER B 1 16 ? 6.934 -7.996 -1.392 1 98.94 16 SER B CA 1
ATOM 1321 C C . SER B 1 16 ? 5.949 -7.098 -2.129 1 98.94 16 SER B C 1
ATOM 1323 O O . SER B 1 16 ? 6.164 -5.887 -2.234 1 98.94 16 SER B O 1
ATOM 1325 N N . LEU B 1 17 ? 4.859 -7.605 -2.6 1 98.94 17 LEU B N 1
ATOM 1326 C CA . LEU B 1 17 ? 3.891 -6.824 -3.357 1 98.94 17 LEU B CA 1
ATOM 1327 C C . LEU B 1 17 ? 3.082 -5.918 -2.436 1 98.94 17 LEU B C 1
ATOM 1329 O O . LEU B 1 17 ? 2.725 -4.801 -2.812 1 98.94 17 LEU B O 1
ATOM 1333 N N . VAL B 1 18 ? 2.791 -6.406 -1.211 1 98.88 18 VAL B N 1
ATOM 1334 C CA . VAL B 1 18 ? 2.154 -5.555 -0.215 1 98.88 18 VAL B CA 1
ATOM 1335 C C . VAL B 1 18 ? 3.084 -4.395 0.146 1 98.88 18 VAL B C 1
ATOM 1337 O O . VAL B 1 18 ? 2.648 -3.244 0.226 1 98.88 18 VAL B O 1
ATOM 1340 N N . LEU B 1 19 ? 4.348 -4.73 0.349 1 98.88 19 LEU B N 1
ATOM 1341 C CA . LEU B 1 19 ? 5.367 -3.725 0.623 1 98.88 19 LEU B CA 1
ATOM 1342 C C . LEU B 1 19 ? 5.414 -2.68 -0.487 1 98.88 19 LEU B C 1
ATOM 1344 O O . LEU B 1 19 ? 5.512 -1.482 -0.214 1 98.88 19 LEU B O 1
ATOM 1348 N N . ALA B 1 20 ? 5.363 -3.1 -1.718 1 98.88 20 ALA B N 1
ATOM 1349 C CA . ALA B 1 20 ? 5.324 -2.193 -2.861 1 98.88 20 ALA B CA 1
ATOM 1350 C C . ALA B 1 20 ? 4.125 -1.256 -2.779 1 98.88 20 ALA B C 1
ATOM 1352 O O . ALA B 1 20 ? 4.254 -0.049 -2.996 1 98.88 20 ALA B O 1
ATOM 1353 N N . GLY B 1 21 ? 2.957 -1.788 -2.453 1 98.81 21 GLY B N 1
ATOM 1354 C CA . GLY B 1 21 ? 1.751 -0.984 -2.342 1 98.81 21 GLY B CA 1
ATOM 1355 C C . GLY B 1 21 ? 1.838 0.075 -1.258 1 98.81 21 GLY B C 1
ATOM 1356 O O . GLY B 1 21 ? 1.41 1.213 -1.46 1 98.81 21 GLY B O 1
ATOM 1357 N N . VAL B 1 22 ? 2.338 -0.328 -0.126 1 98.62 22 VAL B N 1
ATOM 1358 C CA . VAL B 1 22 ? 2.453 0.62 0.978 1 98.62 22 VAL B CA 1
ATOM 1359 C C . VAL B 1 22 ? 3.383 1.765 0.581 1 98.62 22 VAL B C 1
ATOM 1361 O O . VAL B 1 22 ? 3.062 2.936 0.797 1 98.62 22 VAL B O 1
ATOM 1364 N N . ASN B 1 23 ? 4.555 1.43 -0.005 1 98.62 23 ASN B N 1
ATOM 1365 C CA . ASN B 1 23 ? 5.512 2.455 -0.409 1 98.62 23 ASN B CA 1
ATOM 1366 C C . ASN B 1 23 ? 4.93 3.371 -1.481 1 98.62 23 ASN B C 1
ATOM 1368 O O . ASN B 1 23 ? 4.945 4.594 -1.335 1 98.62 23 ASN B O 1
ATOM 1372 N N . LEU B 1 24 ? 4.41 2.807 -2.471 1 98.56 24 LEU B N 1
ATOM 1373 C CA . LEU B 1 24 ? 3.889 3.598 -3.578 1 98.56 24 LEU B CA 1
ATOM 1374 C C . LEU B 1 24 ? 2.662 4.395 -3.148 1 98.56 24 LEU B C 1
ATOM 1376 O O . LEU B 1 24 ? 2.482 5.543 -3.568 1 98.56 24 LEU B O 1
ATOM 1380 N N . GLY B 1 25 ? 1.854 3.748 -2.326 1 97.94 25 GLY B N 1
ATOM 1381 C CA . GLY B 1 25 ? 0.704 4.457 -1.79 1 97.94 25 GLY B CA 1
ATOM 1382 C C . GLY B 1 25 ? 1.085 5.656 -0.939 1 97.94 25 GLY B C 1
ATOM 1383 O O . GLY B 1 25 ? 0.443 6.703 -1.013 1 97.94 25 GLY B O 1
ATOM 1384 N N . SER B 1 26 ? 2.055 5.527 -0.143 1 97.69 26 SER B N 1
ATOM 1385 C CA . SER B 1 26 ? 2.521 6.625 0.699 1 97.69 26 SER B CA 1
ATOM 1386 C C . SER B 1 26 ? 3.014 7.797 -0.143 1 97.69 26 SER B C 1
ATOM 1388 O O . SER B 1 26 ? 2.727 8.953 0.168 1 97.69 26 SER B O 1
ATOM 1390 N N . SER B 1 27 ? 3.764 7.488 -1.19 1 98.06 27 SER B N 1
ATOM 1391 C CA . SER B 1 27 ? 4.289 8.531 -2.066 1 98.06 27 SER B CA 1
ATOM 1392 C C . SER B 1 27 ? 3.182 9.172 -2.896 1 98.06 27 SER B C 1
ATOM 1394 O O . SER B 1 27 ? 3.217 10.367 -3.172 1 98.06 27 SER B O 1
ATOM 1396 N N . HIS B 1 28 ? 2.215 8.391 -3.232 1 96.56 28 HIS B N 1
ATOM 1397 C CA . HIS B 1 28 ? 1.18 8.867 -4.145 1 96.56 28 HIS B CA 1
ATOM 1398 C C . HIS B 1 28 ? 0.054 9.562 -3.389 1 96.56 28 HIS B C 1
ATOM 1400 O O . HIS B 1 28 ? -0.491 10.562 -3.861 1 96.56 28 HIS B O 1
ATOM 1406 N N . LEU B 1 29 ? -0.283 9.086 -2.188 1 95.25 29 LEU B N 1
ATOM 1407 C CA . LEU B 1 29 ? -1.521 9.516 -1.551 1 95.25 29 LEU B CA 1
ATOM 1408 C C . LEU B 1 29 ? -1.228 10.352 -0.306 1 95.25 29 LEU B C 1
ATOM 1410 O O . LEU B 1 29 ? -2.027 11.211 0.074 1 95.25 29 LEU B O 1
ATOM 1414 N N . THR B 1 30 ? -0.14 10.164 0.303 1 94.56 30 THR B N 1
ATOM 1415 C CA . THR B 1 30 ? 0.054 10.773 1.615 1 94.56 30 THR B CA 1
ATOM 1416 C C . THR B 1 30 ? 0.969 11.992 1.52 1 94.56 30 THR B C 1
ATOM 1418 O O . THR B 1 30 ? 0.564 13.102 1.852 1 94.56 30 THR B O 1
ATOM 1421 N N . VAL B 1 31 ? 2.1 11.859 0.942 1 96.06 31 VAL B N 1
ATOM 1422 C CA . VAL B 1 31 ? 3.188 12.828 1.062 1 96.06 31 VAL B CA 1
ATOM 1423 C C . VAL B 1 31 ? 2.811 14.125 0.343 1 96.06 31 VAL B C 1
ATOM 1425 O O . VAL B 1 31 ? 3.113 15.219 0.821 1 96.06 31 VAL B O 1
ATOM 1428 N N . PRO B 1 32 ? 2.105 14.102 -0.8 1 94.12 32 PRO B N 1
ATOM 1429 C CA . PRO B 1 32 ? 1.782 15.352 -1.492 1 94.12 32 PRO B CA 1
ATOM 1430 C C . PRO B 1 32 ? 0.917 16.281 -0.649 1 94.12 32 PRO B C 1
ATOM 1432 O O . PRO B 1 32 ? 0.969 17.5 -0.824 1 94.12 32 PRO B O 1
ATOM 1435 N N . PHE B 1 33 ? 0.257 15.766 0.32 1 90.19 33 PHE B N 1
ATOM 1436 C CA . PHE B 1 33 ? -0.634 16.594 1.126 1 90.19 33 PHE B CA 1
ATOM 1437 C C . PHE B 1 33 ? 0.149 17.359 2.182 1 90.19 33 PHE B C 1
ATOM 1439 O O . PHE B 1 33 ? -0.365 18.312 2.771 1 90.19 33 PHE B O 1
ATOM 1446 N N . LEU B 1 34 ? 1.328 16.984 2.359 1 93.56 34 LEU B N 1
ATOM 1447 C CA . LEU B 1 34 ? 2.184 17.672 3.314 1 93.56 34 LEU B CA 1
ATOM 1448 C C . LEU B 1 34 ? 2.754 18.953 2.705 1 93.56 34 LEU B C 1
ATOM 1450 O O . LEU B 1 34 ? 3.225 19.828 3.428 1 93.56 34 LEU B O 1
ATOM 1454 N N . TYR B 1 35 ? 2.637 19.078 1.359 1 94.75 35 TYR B N 1
ATOM 1455 C CA . TYR B 1 35 ? 3.283 20.188 0.665 1 94.75 35 TYR B CA 1
ATOM 1456 C C . TYR B 1 35 ? 2.652 21.516 1.057 1 94.75 35 TYR B C 1
ATOM 1458 O O . TYR B 1 35 ? 3.33 22.547 1.086 1 94.75 35 TYR B O 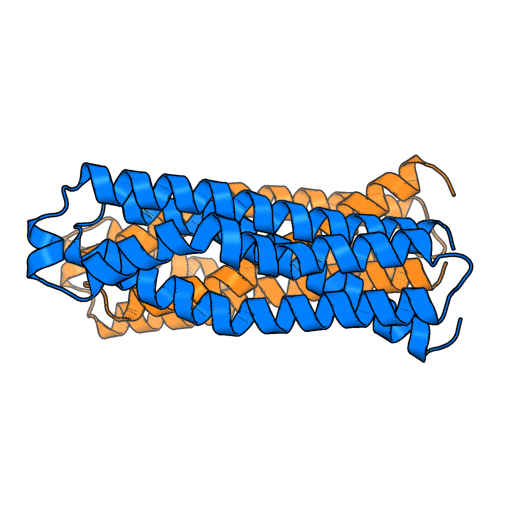1
ATOM 1466 N N . ASN B 1 36 ? 1.4 21.5 1.396 1 91.06 36 ASN B N 1
ATOM 1467 C CA . ASN B 1 36 ? 0.687 22.75 1.6 1 91.06 36 ASN B CA 1
ATOM 1468 C C . ASN B 1 36 ? 0.434 23.016 3.08 1 91.06 36 ASN B C 1
ATOM 1470 O O . ASN B 1 36 ? -0.37 23.891 3.432 1 91.06 36 ASN B O 1
ATOM 1474 N N . GLN B 1 37 ? 1.044 22.281 3.936 1 90.38 37 GLN B N 1
ATOM 1475 C CA . GLN B 1 37 ? 0.926 22.469 5.379 1 90.38 37 GLN B CA 1
ATOM 1476 C C . GLN B 1 37 ? 2.08 23.312 5.914 1 90.38 37 GLN B C 1
ATOM 1478 O O . GLN B 1 37 ? 3.172 23.312 5.344 1 90.38 37 GLN B O 1
ATOM 1483 N N . PRO B 1 38 ? 1.851 24.062 6.98 1 91.44 38 PRO B N 1
ATOM 1484 C CA . PRO B 1 38 ? 2.959 24.781 7.609 1 91.44 38 PRO B CA 1
ATOM 1485 C C . PRO B 1 38 ? 4.086 23.859 8.062 1 91.44 38 PRO B C 1
ATOM 1487 O O . PRO B 1 38 ? 3.84 22.688 8.367 1 91.44 38 PRO B O 1
ATOM 1490 N N . THR B 1 39 ? 5.262 24.375 8.117 1 93.94 39 THR B N 1
ATOM 1491 C CA . THR B 1 39 ? 6.465 23.625 8.453 1 93.94 39 THR B CA 1
ATOM 1492 C C . THR B 1 39 ? 6.309 22.938 9.805 1 93.94 39 THR B C 1
ATOM 1494 O O . THR B 1 39 ? 6.785 21.812 9.984 1 93.94 39 THR B O 1
ATOM 1497 N N . SER B 1 40 ? 5.633 23.609 10.719 1 89.62 40 SER B N 1
ATOM 1498 C CA . SER B 1 40 ? 5.461 23.062 12.062 1 89.62 40 SER B CA 1
ATOM 1499 C C . SER B 1 40 ? 4.539 21.844 12.055 1 89.62 40 SER B C 1
ATOM 1501 O O . SER B 1 40 ? 4.531 21.062 13.008 1 89.62 40 SER B O 1
ATOM 1503 N N . ILE B 1 41 ? 3.828 21.625 10.945 1 88.25 41 ILE B N 1
ATOM 1504 C CA . ILE B 1 41 ? 2.885 20.516 10.844 1 88.25 41 ILE B CA 1
ATOM 1505 C C . ILE B 1 41 ? 3.463 19.438 9.938 1 88.25 41 ILE B C 1
ATOM 1507 O O . ILE B 1 41 ? 3.529 18.266 10.32 1 88.25 41 ILE B O 1
ATOM 1511 N N . ASN B 1 42 ? 3.912 19.844 8.797 1 93.56 42 ASN B N 1
ATOM 1512 C CA . ASN B 1 42 ? 4.328 18.844 7.812 1 93.56 42 ASN B CA 1
ATOM 1513 C C . ASN B 1 42 ? 5.582 18.109 8.266 1 93.56 42 ASN B C 1
ATOM 1515 O O . ASN B 1 42 ? 5.727 16.906 8.016 1 93.56 42 ASN B O 1
ATOM 1519 N N . THR B 1 43 ? 6.492 18.719 8.938 1 95 43 THR B N 1
ATOM 1520 C CA . THR B 1 43 ? 7.715 18.031 9.352 1 95 43 THR B CA 1
ATOM 1521 C C . THR B 1 43 ? 7.449 17.094 10.523 1 95 43 THR B C 1
ATOM 1523 O O . THR B 1 43 ? 8.023 16.016 10.602 1 95 43 THR B O 1
ATOM 1526 N N . ILE B 1 44 ? 6.629 17.5 11.398 1 92.06 44 ILE B N 1
ATOM 1527 C CA . ILE B 1 44 ? 6.293 16.641 12.531 1 92.06 44 ILE B CA 1
ATOM 1528 C C . ILE B 1 44 ? 5.488 15.438 12.039 1 92.06 44 ILE B C 1
ATOM 1530 O O . ILE B 1 44 ? 5.7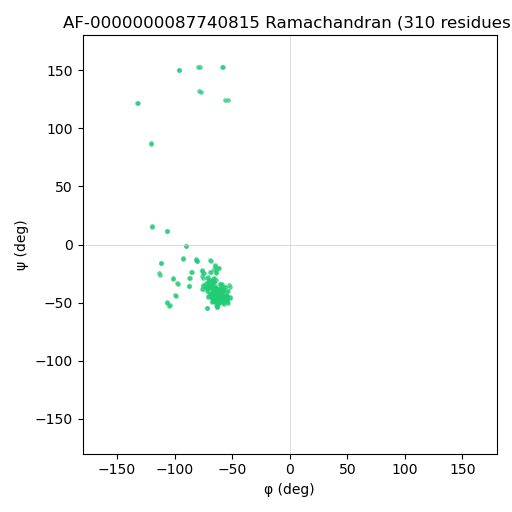34 14.297 12.453 1 92.06 44 ILE B O 1
ATOM 1534 N N . PHE B 1 45 ? 4.535 15.719 11.188 1 91.62 45 PHE B N 1
ATOM 1535 C CA . PHE B 1 45 ? 3.779 14.641 10.57 1 91.62 45 PHE B CA 1
ATOM 1536 C C . PHE B 1 45 ? 4.711 13.648 9.875 1 91.62 45 PHE B C 1
ATOM 1538 O O . PHE B 1 45 ? 4.613 12.445 10.094 1 91.62 45 PHE B O 1
ATOM 1545 N N . PHE B 1 46 ? 5.621 14.203 9.125 1 96 46 PHE B N 1
ATOM 1546 C CA . PHE B 1 46 ? 6.539 13.359 8.375 1 96 46 PHE B CA 1
ATOM 1547 C C . PHE B 1 46 ? 7.383 12.508 9.32 1 96 46 PHE B C 1
ATOM 1549 O O . PHE B 1 46 ? 7.586 11.312 9.07 1 96 46 PHE B O 1
ATOM 1556 N N . LYS B 1 47 ? 7.902 13.086 10.281 1 94.5 47 LYS B N 1
ATOM 1557 C CA . LYS B 1 47 ? 8.75 12.375 11.242 1 94.5 47 LYS B CA 1
ATOM 1558 C C . LYS B 1 47 ? 8.016 11.164 11.82 1 94.5 47 LYS B C 1
ATOM 1560 O O . LYS B 1 47 ? 8.57 10.062 11.859 1 94.5 47 LYS B O 1
ATOM 1565 N N . ASP B 1 48 ? 6.848 11.312 12.242 1 93.81 48 ASP B N 1
ATOM 1566 C CA . ASP B 1 48 ? 6.074 10.227 12.844 1 93.81 48 ASP B CA 1
ATOM 1567 C C . ASP B 1 48 ? 5.664 9.195 11.797 1 93.81 48 ASP B C 1
ATOM 1569 O O . ASP B 1 48 ? 5.695 7.992 12.055 1 93.81 48 ASP B O 1
ATOM 1573 N N . PHE B 1 49 ? 5.203 9.719 10.703 1 95 49 PHE B N 1
ATOM 1574 C CA . PHE B 1 49 ? 4.84 8.867 9.57 1 95 49 PHE B CA 1
ATOM 1575 C C . PHE B 1 49 ? 6 7.965 9.18 1 95 49 PHE B C 1
ATOM 1577 O O . PHE B 1 49 ? 5.828 6.75 9.039 1 95 49 PHE B O 1
ATOM 1584 N N . TYR B 1 50 ? 7.172 8.586 9.016 1 95.88 50 TYR B N 1
ATOM 1585 C CA . TYR B 1 50 ? 8.359 7.836 8.617 1 95.88 50 TYR B CA 1
ATOM 1586 C C . TYR B 1 50 ? 8.758 6.836 9.695 1 95.88 50 TYR B C 1
ATOM 1588 O O . TYR B 1 50 ? 9.117 5.695 9.398 1 95.88 50 TYR B O 1
ATOM 1596 N N . THR B 1 51 ? 8.758 7.223 10.93 1 94.94 51 THR B N 1
ATOM 1597 C CA . THR B 1 51 ? 9.156 6.348 12.031 1 94.94 51 THR B CA 1
ATOM 1598 C C . THR B 1 51 ? 8.242 5.129 12.109 1 94.94 51 THR B C 1
ATOM 1600 O O . THR B 1 51 ? 8.719 3.996 12.211 1 94.94 51 THR B O 1
ATOM 1603 N N . ARG B 1 52 ? 7.004 5.332 12.039 1 95.5 52 ARG B N 1
ATOM 1604 C CA . ARG B 1 52 ? 6.062 4.219 12.039 1 95.5 52 ARG B CA 1
ATOM 1605 C C . ARG B 1 52 ? 6.25 3.338 10.805 1 95.5 52 ARG B C 1
ATOM 1607 O O . ARG B 1 52 ? 6.148 2.111 10.891 1 95.5 52 ARG B O 1
ATOM 1614 N N . GLY B 1 53 ? 6.402 4.004 9.688 1 96.31 53 GLY B N 1
ATOM 1615 C CA . GLY B 1 53 ? 6.684 3.26 8.469 1 96.31 53 GLY B CA 1
ATOM 1616 C C . GLY B 1 53 ? 7.91 2.373 8.586 1 96.31 53 GLY B C 1
ATOM 1617 O O . GLY B 1 53 ? 7.871 1.195 8.219 1 96.31 53 GLY B O 1
ATOM 1618 N N . ALA B 1 54 ? 8.984 2.932 9.109 1 96.31 54 ALA B N 1
ATOM 1619 C CA . ALA B 1 54 ? 10.227 2.178 9.266 1 96.31 54 ALA B CA 1
ATOM 1620 C C . ALA B 1 54 ? 10.023 0.974 10.18 1 96.31 54 ALA B C 1
ATOM 1622 O O . ALA B 1 54 ? 10.523 -0.119 9.906 1 96.31 54 ALA B O 1
ATOM 1623 N N . LEU B 1 55 ? 9.297 1.14 11.219 1 96.75 55 LEU B N 1
ATOM 1624 C CA . LEU B 1 55 ? 9.07 0.083 12.195 1 96.75 55 LEU B CA 1
ATOM 1625 C C . LEU B 1 55 ? 8.211 -1.029 11.602 1 96.75 55 LEU B C 1
ATOM 1627 O O . LEU B 1 55 ? 8.242 -2.164 12.086 1 96.75 55 LEU B O 1
ATOM 1631 N N . THR B 1 56 ? 7.48 -0.719 10.633 1 97.44 56 THR B N 1
ATOM 1632 C CA . THR B 1 56 ? 6.578 -1.696 10.031 1 97.44 56 THR B CA 1
ATOM 1633 C C . THR B 1 56 ? 7.188 -2.289 8.766 1 97.44 56 THR B C 1
ATOM 1635 O O . THR B 1 56 ? 7.188 -3.508 8.578 1 97.44 56 THR B O 1
ATOM 1638 N N . LEU B 1 57 ? 7.773 -1.433 7.949 1 98.25 57 LEU B N 1
ATOM 1639 C CA . LEU B 1 57 ? 8.133 -1.864 6.602 1 98.25 57 LEU B CA 1
ATOM 1640 C C . LEU B 1 57 ? 9.516 -2.51 6.594 1 98.25 57 LEU B C 1
ATOM 1642 O O . LEU B 1 57 ? 9.797 -3.373 5.762 1 98.25 57 LEU B O 1
ATOM 1646 N N . VAL B 1 58 ? 10.383 -2.105 7.504 1 98.19 58 VAL B N 1
ATOM 1647 C CA . VAL B 1 58 ? 11.711 -2.717 7.559 1 98.19 58 VAL B CA 1
ATOM 1648 C C . VAL B 1 58 ? 11.578 -4.203 7.891 1 98.19 58 VAL B C 1
ATOM 1650 O O . VAL B 1 58 ? 12.094 -5.055 7.164 1 98.19 58 VAL B O 1
ATOM 1653 N N . PRO B 1 59 ? 10.883 -4.578 8.984 1 98.62 59 PRO B N 1
ATOM 1654 C CA . PRO B 1 59 ? 10.703 -6.008 9.25 1 98.62 59 PRO B CA 1
ATOM 1655 C C . PRO B 1 59 ? 10 -6.738 8.109 1 98.62 59 PRO B C 1
ATOM 1657 O O . PRO B 1 59 ? 10.312 -7.895 7.824 1 98.62 59 PRO B O 1
ATOM 1660 N N . LEU B 1 60 ? 9.039 -6.117 7.512 1 98.69 60 LEU B N 1
ATOM 1661 C CA . LEU B 1 60 ? 8.32 -6.746 6.41 1 98.69 60 LEU B CA 1
ATOM 1662 C C . LEU B 1 60 ? 9.266 -7.039 5.246 1 98.69 60 LEU B C 1
ATOM 1664 O O . LEU B 1 60 ? 9.148 -8.086 4.598 1 98.69 60 LEU B O 1
ATOM 1668 N N . ALA B 1 61 ? 10.117 -6.07 4.949 1 98.81 61 ALA B N 1
ATOM 1669 C CA . ALA B 1 61 ? 11.094 -6.266 3.881 1 98.81 61 ALA B CA 1
ATOM 1670 C C . ALA B 1 61 ? 12.039 -7.422 4.207 1 98.81 61 ALA B C 1
ATOM 1672 O O . ALA B 1 61 ? 12.352 -8.242 3.342 1 98.81 61 ALA B O 1
ATOM 1673 N N . MET B 1 62 ? 12.531 -7.457 5.387 1 98.81 62 MET B N 1
ATOM 1674 C CA . MET B 1 62 ? 13.414 -8.539 5.812 1 98.81 62 MET B CA 1
ATOM 1675 C C . MET B 1 62 ? 12.711 -9.883 5.734 1 98.81 62 MET B C 1
ATOM 1677 O O . MET B 1 62 ? 13.297 -10.875 5.293 1 98.81 62 MET B O 1
ATOM 1681 N N . PHE B 1 63 ? 11.492 -9.898 6.211 1 98.88 63 PHE B N 1
ATOM 1682 C CA . PHE B 1 63 ? 10.688 -11.109 6.152 1 98.88 63 PHE B CA 1
ATOM 1683 C C . PHE B 1 63 ? 10.523 -11.594 4.711 1 98.88 63 PHE B C 1
ATOM 1685 O O . PHE B 1 63 ? 10.688 -12.781 4.426 1 98.88 63 PHE B O 1
ATOM 1692 N N . SER B 1 64 ? 10.219 -10.664 3.85 1 98.88 64 SER B N 1
ATOM 1693 C CA . SER B 1 64 ? 10.023 -10.984 2.439 1 98.88 64 SER B CA 1
ATOM 1694 C C . SER B 1 64 ? 11.312 -11.508 1.808 1 98.88 64 SER B C 1
ATOM 1696 O O . SER B 1 64 ? 11.305 -12.547 1.149 1 98.88 64 SER B O 1
ATOM 1698 N N . GLY B 1 65 ? 12.383 -10.727 1.989 1 98.88 65 GLY B N 1
ATOM 1699 C CA . GLY B 1 65 ? 13.656 -11.133 1.431 1 98.88 65 GLY B CA 1
ATOM 1700 C C . GLY B 1 65 ? 14.133 -12.484 1.944 1 98.88 65 GLY B C 1
ATOM 1701 O O . GLY B 1 65 ? 14.617 -13.312 1.173 1 98.88 65 GLY B O 1
ATOM 1702 N N . ALA B 1 66 ? 14.008 -12.711 3.232 1 98.81 66 ALA B N 1
ATOM 1703 C CA . ALA B 1 66 ? 14.406 -13.992 3.818 1 98.81 66 ALA B CA 1
ATOM 1704 C C . ALA B 1 66 ? 13.57 -15.133 3.25 1 98.81 66 ALA B C 1
ATOM 1706 O O . ALA B 1 66 ? 14.102 -16.203 2.955 1 98.81 66 ALA B O 1
ATOM 1707 N N . SER B 1 67 ? 12.281 -14.93 3.154 1 98.94 67 SER B N 1
ATOM 1708 C CA . SER B 1 67 ? 11.406 -15.961 2.604 1 98.94 67 SER B CA 1
ATOM 1709 C C . SER B 1 67 ? 11.797 -16.312 1.175 1 98.94 67 SER B C 1
ATOM 1711 O O . SER B 1 67 ? 11.938 -17.5 0.84 1 98.94 67 SER B O 1
ATOM 1713 N N . SER B 1 68 ? 11.977 -15.297 0.375 1 98.88 68 SER B N 1
ATOM 1714 C CA . SER B 1 68 ? 12.391 -15.539 -1.003 1 98.88 68 SER B CA 1
ATOM 1715 C C . SER B 1 68 ? 13.773 -16.172 -1.061 1 98.88 68 SER B C 1
ATOM 1717 O O . SER B 1 68 ? 14.047 -17.016 -1.929 1 98.88 68 SER B O 1
ATOM 1719 N N . GLY B 1 69 ? 14.672 -15.75 -0.17 1 98.81 69 GLY B N 1
ATOM 1720 C CA . GLY B 1 69 ? 15.992 -16.359 -0.091 1 98.81 69 GLY B CA 1
ATOM 1721 C C . GLY B 1 69 ? 15.938 -17.828 0.265 1 98.81 69 GLY B C 1
ATOM 1722 O O . GLY B 1 69 ? 16.703 -18.641 -0.278 1 98.81 69 GLY B O 1
ATOM 1723 N N . ILE B 1 70 ? 15.094 -18.203 1.158 1 98.81 70 ILE B N 1
ATOM 1724 C CA . ILE B 1 70 ? 14.93 -19.594 1.559 1 98.81 70 ILE B CA 1
ATOM 1725 C C . ILE B 1 70 ? 14.445 -20.422 0.37 1 98.81 70 ILE B C 1
ATOM 1727 O O . ILE B 1 70 ? 14.922 -21.531 0.141 1 98.81 70 ILE B O 1
ATOM 1731 N N . VAL B 1 71 ? 13.5 -19.891 -0.387 1 98.69 71 VAL B N 1
ATOM 1732 C CA . VAL B 1 71 ? 13.031 -20.594 -1.576 1 98.69 71 VAL B CA 1
ATOM 1733 C C . VAL B 1 71 ? 14.188 -20.766 -2.557 1 98.69 71 VAL B C 1
ATOM 1735 O O . VAL B 1 71 ? 14.352 -21.844 -3.141 1 98.69 71 VAL B O 1
ATOM 1738 N N . ALA B 1 72 ? 14.984 -19.688 -2.701 1 98.62 72 ALA B N 1
ATOM 1739 C CA . ALA B 1 72 ? 16.125 -19.781 -3.598 1 98.62 72 ALA B CA 1
ATOM 1740 C C . ALA B 1 72 ? 17.062 -20.906 -3.182 1 98.62 72 ALA B C 1
ATOM 1742 O O . ALA B 1 72 ? 17.641 -21.594 -4.031 1 98.62 72 ALA B O 1
ATOM 1743 N N . TYR B 1 73 ? 17.234 -21.047 -1.945 1 98.38 73 TYR B N 1
ATOM 1744 C CA . TYR B 1 73 ? 18.109 -22.078 -1.406 1 98.38 73 TYR B CA 1
ATOM 1745 C C . TYR B 1 73 ? 17.5 -23.453 -1.593 1 98.38 73 TYR B C 1
ATOM 1747 O O . TYR B 1 73 ? 18.188 -24.406 -1.946 1 98.38 73 TYR B O 1
ATOM 1755 N N . LEU B 1 74 ? 16.203 -23.609 -1.407 1 98 74 LEU B N 1
ATOM 1756 C CA . LEU B 1 74 ? 15.539 -24.906 -1.364 1 98 74 LEU B CA 1
ATOM 1757 C C . LEU B 1 74 ? 15.18 -25.375 -2.77 1 98 74 LEU B C 1
ATOM 1759 O O . LEU B 1 74 ? 14.953 -26.578 -2.986 1 98 74 LEU B O 1
ATOM 1763 N N . VAL B 1 75 ? 15.062 -24.484 -3.664 1 97.25 75 VAL B N 1
ATOM 1764 C CA . VAL B 1 75 ? 14.633 -24.844 -5.012 1 97.25 75 VAL B CA 1
ATOM 1765 C C . VAL B 1 75 ? 15.703 -24.438 -6.023 1 97.25 75 VAL B C 1
ATOM 1767 O O . VAL B 1 75 ? 15.531 -23.453 -6.746 1 97.25 75 VAL B O 1
ATOM 1770 N N . PRO B 1 76 ? 16.688 -25.25 -6.285 1 96.94 76 PRO B N 1
ATOM 1771 C CA . PRO B 1 76 ? 17.797 -24.922 -7.164 1 96.94 76 PRO B CA 1
ATOM 1772 C C . PRO B 1 76 ? 17.359 -24.562 -8.586 1 96.94 76 PRO B C 1
ATOM 1774 O O . PRO B 1 76 ? 17.953 -23.688 -9.219 1 96.94 76 PRO B O 1
ATOM 1777 N N . ALA B 1 77 ? 16.328 -25.188 -9.039 1 96.06 77 ALA B N 1
ATOM 1778 C CA . ALA B 1 77 ? 15.875 -24.969 -10.406 1 96.06 77 ALA B CA 1
ATOM 1779 C C . ALA B 1 77 ? 15.375 -23.531 -10.594 1 96.06 77 ALA B C 1
ATOM 1781 O O . ALA B 1 77 ? 15.344 -23.031 -11.719 1 96.06 77 ALA B O 1
ATOM 1782 N N . GLN B 1 78 ? 15.016 -22.891 -9.508 1 96.81 78 GLN B N 1
ATOM 1783 C CA . GLN B 1 78 ? 14.492 -21.531 -9.578 1 96.81 78 GLN B CA 1
ATOM 1784 C C . GLN B 1 78 ? 15.367 -20.562 -8.789 1 96.81 78 GLN B C 1
ATOM 1786 O O . GLN B 1 78 ? 14.938 -19.453 -8.453 1 96.81 78 GLN B O 1
ATOM 1791 N N . ARG B 1 79 ? 16.484 -20.969 -8.484 1 98.19 79 ARG B N 1
ATOM 1792 C CA . ARG B 1 79 ? 17.359 -20.234 -7.574 1 98.19 79 ARG B CA 1
ATOM 1793 C C . ARG B 1 79 ? 17.594 -18.797 -8.062 1 98.19 79 ARG B C 1
ATOM 1795 O O . ARG B 1 79 ? 17.562 -17.859 -7.277 1 98.19 79 ARG B O 1
ATOM 1802 N N . THR B 1 80 ? 17.812 -18.625 -9.297 1 98.44 80 THR B N 1
ATOM 1803 C CA . THR B 1 80 ? 18.141 -17.297 -9.844 1 98.44 80 THR B CA 1
ATOM 1804 C C . THR B 1 80 ? 16.969 -16.344 -9.664 1 98.44 80 THR B C 1
ATOM 1806 O O . THR B 1 80 ? 17.156 -15.227 -9.156 1 98.44 80 THR B O 1
ATOM 1809 N N . LEU B 1 81 ? 15.789 -16.703 -10.023 1 98.62 81 LEU B N 1
ATOM 1810 C CA . LEU B 1 81 ? 14.625 -15.836 -9.938 1 98.62 81 LEU B CA 1
ATOM 1811 C C . LEU B 1 81 ? 14.305 -15.492 -8.484 1 98.62 81 LEU B C 1
ATOM 1813 O O . LEU B 1 81 ? 14.031 -14.328 -8.164 1 98.62 81 LEU B O 1
ATOM 1817 N N . TRP B 1 82 ? 14.398 -16.453 -7.637 1 98.75 82 TRP B N 1
ATOM 1818 C CA . TRP B 1 82 ? 14.07 -16.203 -6.238 1 98.75 82 TRP B CA 1
ATOM 1819 C C . TRP B 1 82 ? 15.188 -15.414 -5.551 1 98.75 82 TRP B C 1
ATOM 1821 O O . TRP B 1 82 ? 14.938 -14.672 -4.602 1 98.75 82 TRP B O 1
ATOM 1831 N N . THR B 1 83 ? 16.438 -15.562 -6.004 1 98.88 83 THR B N 1
ATOM 1832 C CA . THR B 1 83 ? 17.516 -14.703 -5.523 1 98.88 83 THR B CA 1
ATOM 1833 C C . THR B 1 83 ? 17.281 -13.25 -5.938 1 98.88 83 THR B C 1
ATOM 1835 O O . THR B 1 83 ? 17.453 -12.336 -5.133 1 98.88 83 THR B O 1
ATOM 1838 N N . ILE B 1 84 ? 16.875 -13.031 -7.141 1 98.88 84 ILE B N 1
ATOM 1839 C CA . ILE B 1 84 ? 16.578 -11.68 -7.605 1 98.88 84 ILE B CA 1
ATOM 1840 C C . ILE B 1 84 ? 15.43 -11.102 -6.781 1 98.88 84 ILE B C 1
ATOM 1842 O O . ILE B 1 84 ? 15.484 -9.945 -6.359 1 98.88 84 ILE B O 1
ATOM 1846 N N . ALA B 1 85 ? 14.367 -11.93 -6.59 1 98.88 85 ALA B N 1
ATOM 1847 C CA . ALA B 1 85 ? 13.242 -11.477 -5.773 1 98.88 85 ALA B CA 1
ATOM 1848 C C . ALA B 1 85 ? 13.703 -11.055 -4.383 1 98.88 85 ALA B C 1
ATOM 1850 O O . ALA B 1 85 ? 13.32 -9.984 -3.895 1 98.88 85 ALA B O 1
ATOM 1851 N N . ALA B 1 86 ? 14.555 -11.836 -3.773 1 98.94 86 ALA B N 1
ATOM 1852 C CA . ALA B 1 86 ? 15.055 -11.555 -2.43 1 98.94 86 ALA B CA 1
ATOM 1853 C C . ALA B 1 86 ? 15.922 -10.297 -2.416 1 98.94 86 ALA B C 1
ATOM 1855 O O . ALA B 1 86 ? 15.695 -9.391 -1.615 1 98.94 86 ALA B O 1
ATOM 1856 N N . VAL B 1 87 ? 16.844 -10.211 -3.309 1 98.88 87 VAL B N 1
ATOM 1857 C CA . VAL B 1 87 ? 17.859 -9.148 -3.311 1 98.88 87 VAL B CA 1
ATOM 1858 C C . VAL B 1 87 ? 17.188 -7.816 -3.658 1 98.88 87 VAL B C 1
ATOM 1860 O O . VAL B 1 87 ? 17.5 -6.789 -3.045 1 98.88 87 VAL B O 1
ATOM 1863 N N . THR B 1 88 ? 16.297 -7.84 -4.625 1 98.81 88 THR B N 1
ATOM 1864 C CA . THR B 1 88 ? 15.656 -6.594 -5.012 1 98.81 88 THR B CA 1
ATOM 1865 C C . THR B 1 88 ? 14.75 -6.082 -3.895 1 98.81 88 THR B C 1
ATOM 1867 O O . THR B 1 88 ? 14.742 -4.887 -3.598 1 98.81 88 THR B O 1
ATOM 1870 N N . THR B 1 89 ? 14.008 -6.992 -3.268 1 98.81 89 THR B N 1
ATOM 1871 C CA . THR B 1 89 ? 13.156 -6.574 -2.156 1 98.81 89 THR B CA 1
ATOM 1872 C C . THR B 1 89 ? 14 -6.051 -0.999 1 98.81 89 THR B C 1
ATOM 1874 O O . THR B 1 89 ? 13.688 -5.008 -0.419 1 98.81 89 THR B O 1
ATOM 1877 N N . LEU B 1 90 ? 15.109 -6.676 -0.681 1 98.81 90 LEU B N 1
ATOM 1878 C CA . LEU B 1 90 ? 15.953 -6.305 0.451 1 98.81 90 LEU B CA 1
ATOM 1879 C C . LEU B 1 90 ? 16.766 -5.055 0.137 1 98.81 90 LEU B C 1
ATOM 1881 O O . LEU B 1 90 ? 17.219 -4.363 1.048 1 98.81 90 LEU B O 1
ATOM 1885 N N . SER B 1 91 ? 16.969 -4.773 -1.108 1 98.75 91 SER B N 1
ATOM 1886 C CA . SER B 1 91 ? 17.812 -3.656 -1.51 1 98.75 91 SER B CA 1
ATOM 1887 C C . SER B 1 91 ? 17.219 -2.322 -1.074 1 98.75 91 SER B C 1
ATOM 1889 O O . SER B 1 91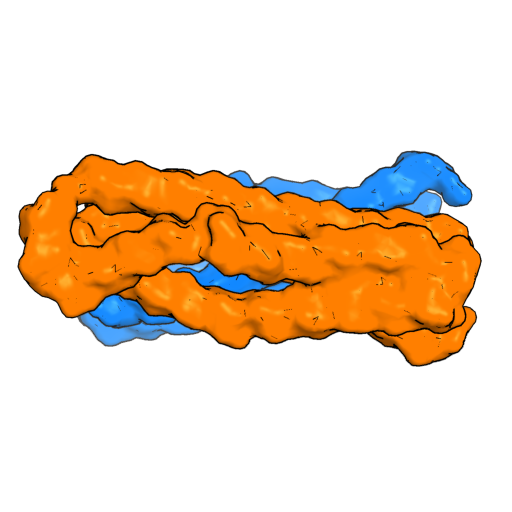 ? 17.922 -1.313 -1.012 1 98.75 91 SER B O 1
ATOM 1891 N N . GLN B 1 92 ? 15.938 -2.34 -0.769 1 98.44 92 GLN B N 1
ATOM 1892 C CA . GLN B 1 92 ? 15.344 -1.087 -0.311 1 98.44 92 GLN B CA 1
ATOM 1893 C C . GLN B 1 92 ? 15.969 -0.634 1.006 1 98.44 92 GLN B C 1
ATOM 1895 O O . GLN B 1 92 ? 16 0.562 1.302 1 98.44 92 GLN B O 1
ATOM 1900 N N . LEU B 1 93 ? 16.516 -1.523 1.774 1 98.25 93 LEU B N 1
ATOM 1901 C CA . LEU B 1 93 ? 17.094 -1.191 3.07 1 98.25 93 LEU B CA 1
ATOM 1902 C C . LEU B 1 93 ? 18.391 -0.412 2.9 1 98.25 93 LEU B C 1
ATOM 1904 O O . LEU B 1 93 ? 18.531 0.699 3.416 1 98.25 93 LEU B O 1
ATOM 1908 N N . PRO B 1 94 ? 19.359 -0.936 2.143 1 98.31 94 PRO B N 1
ATOM 1909 C CA . PRO B 1 94 ? 20.547 -0.106 1.916 1 98.31 94 PRO B CA 1
ATOM 1910 C C . PRO B 1 94 ? 20.234 1.15 1.103 1 98.31 94 PRO B C 1
ATOM 1912 O O . PRO B 1 94 ? 20.891 2.184 1.288 1 98.31 94 PRO B O 1
ATOM 1915 N N . TRP B 1 95 ? 19.281 1.113 0.199 1 98.31 95 TRP B N 1
ATOM 1916 C CA . TRP B 1 95 ? 18.812 2.312 -0.494 1 98.31 95 TRP B CA 1
ATOM 1917 C C . TRP B 1 95 ? 18.391 3.383 0.5 1 98.31 95 TRP B C 1
ATOM 1919 O O . TRP B 1 95 ? 18.75 4.555 0.358 1 98.31 95 TRP B O 1
ATOM 1929 N N . THR B 1 96 ? 17.656 2.932 1.488 1 97.62 96 THR B N 1
ATOM 1930 C CA . THR B 1 96 ? 17.219 3.869 2.516 1 97.62 96 THR B CA 1
ATOM 1931 C C . THR B 1 96 ? 18.406 4.41 3.299 1 97.62 96 THR B C 1
ATOM 1933 O O . THR B 1 96 ? 18.531 5.621 3.498 1 97.62 96 THR B O 1
ATOM 1936 N N . GLY B 1 97 ? 19.281 3.611 3.732 1 96.75 97 GLY B N 1
ATOM 1937 C CA . GLY B 1 97 ? 20.438 4.02 4.508 1 96.75 97 GLY B CA 1
ATOM 1938 C C . GLY B 1 97 ? 21.375 4.93 3.742 1 96.75 97 GLY B C 1
ATOM 1939 O O . GLY B 1 97 ? 21.844 5.938 4.273 1 96.75 97 GLY B O 1
ATOM 1940 N N . LEU B 1 98 ? 21.578 4.656 2.5 1 96.69 98 LEU B N 1
ATOM 1941 C CA . LEU B 1 98 ? 22.594 5.363 1.725 1 96.69 98 LEU B CA 1
ATOM 1942 C C . LEU B 1 98 ? 21.969 6.5 0.921 1 96.69 98 LEU B C 1
ATOM 1944 O O . LEU B 1 98 ? 22.594 7.547 0.734 1 96.69 98 LEU B O 1
ATOM 1948 N N . GLY B 1 99 ? 20.812 6.336 0.482 1 96.31 99 GLY B N 1
ATOM 1949 C CA . GLY B 1 99 ? 20.219 7.301 -0.43 1 96.31 99 GLY B CA 1
ATOM 1950 C C . GLY B 1 99 ? 19.234 8.242 0.249 1 96.31 99 GLY B C 1
ATOM 1951 O O . GLY B 1 99 ? 19.125 9.414 -0.124 1 96.31 99 GLY B O 1
ATOM 1952 N N . MET B 1 100 ? 18.609 7.777 1.289 1 97.94 100 MET B N 1
ATOM 1953 C CA . MET B 1 100 ? 17.469 8.539 1.781 1 97.94 100 MET B CA 1
ATOM 1954 C C . MET B 1 100 ? 17.781 9.164 3.139 1 97.94 100 MET B C 1
ATOM 1956 O O . MET B 1 100 ? 17.125 10.133 3.541 1 97.94 100 MET B O 1
ATOM 1960 N N . MET B 1 101 ? 18.766 8.766 3.83 1 96.81 101 MET B N 1
ATOM 1961 C CA . MET B 1 101 ? 18.938 9.102 5.238 1 96.81 101 MET B CA 1
ATOM 1962 C C . MET B 1 101 ? 19.25 10.586 5.41 1 96.81 101 MET B C 1
ATOM 1964 O O . MET B 1 101 ? 18.812 11.211 6.375 1 96.81 101 MET B O 1
ATOM 1968 N N . ALA B 1 102 ? 20 11.188 4.492 1 97.5 102 ALA B N 1
ATOM 1969 C CA . ALA B 1 102 ? 20.297 12.617 4.598 1 97.5 102 ALA B CA 1
ATOM 1970 C C . ALA B 1 102 ? 19.016 13.445 4.566 1 97.5 102 ALA B C 1
ATOM 1972 O O . ALA B 1 102 ? 18.859 14.391 5.344 1 97.5 102 ALA B O 1
ATOM 1973 N N . THR B 1 103 ? 18.156 13.102 3.643 1 98.12 103 THR B N 1
ATOM 1974 C CA . THR B 1 103 ? 16.875 13.781 3.531 1 98.12 103 THR B CA 1
ATOM 1975 C C . THR B 1 103 ? 16.031 13.562 4.785 1 98.12 103 THR B C 1
ATOM 1977 O O . THR B 1 103 ? 15.492 14.516 5.352 1 98.12 103 THR B O 1
ATOM 1980 N N . ASN B 1 104 ? 15.953 12.359 5.234 1 97.44 104 ASN B N 1
ATOM 1981 C CA . ASN B 1 104 ? 15.195 12.023 6.438 1 97.44 104 ASN B CA 1
ATOM 1982 C C . ASN B 1 104 ? 15.727 12.766 7.66 1 97.44 104 ASN B C 1
ATOM 1984 O O . ASN B 1 104 ? 14.945 13.305 8.453 1 97.44 104 ASN B O 1
ATOM 1988 N N . ASN B 1 105 ? 17 12.797 7.809 1 96.69 105 ASN B N 1
ATOM 1989 C CA . ASN B 1 105 ? 17.625 13.445 8.953 1 96.69 105 ASN B CA 1
ATOM 1990 C C . ASN B 1 105 ? 17.375 14.953 8.945 1 96.69 105 ASN B C 1
ATOM 1992 O O . ASN B 1 105 ? 17.109 15.547 10 1 96.69 105 ASN B O 1
ATOM 1996 N N . ARG B 1 106 ? 17.469 15.547 7.805 1 97.38 106 ARG B N 1
ATOM 1997 C CA . ARG B 1 106 ? 17.219 16.984 7.719 1 97.38 106 ARG B CA 1
ATOM 1998 C C . ARG B 1 106 ? 15.781 17.312 8.102 1 97.38 106 ARG B C 1
ATOM 2000 O O . ARG B 1 106 ? 15.531 18.266 8.836 1 97.38 106 ARG B O 1
ATOM 2007 N N . LEU B 1 107 ? 14.852 16.562 7.617 1 97.38 107 LEU B N 1
ATOM 2008 C CA . LEU B 1 107 ? 13.453 16.766 7.965 1 97.38 107 LEU B CA 1
ATOM 2009 C C . LEU B 1 107 ? 13.227 16.562 9.461 1 97.38 107 LEU B C 1
ATOM 2011 O O . LEU B 1 107 ? 12.508 17.344 10.094 1 97.38 107 LEU B O 1
ATOM 2015 N N . ASN B 1 108 ? 13.859 15.586 10 1 95.56 108 ASN B N 1
ATOM 2016 C CA . ASN B 1 108 ? 13.742 15.305 11.43 1 95.56 108 ASN B CA 1
ATOM 2017 C C . ASN B 1 108 ? 14.352 16.422 12.273 1 95.56 108 ASN B C 1
ATOM 2019 O O . ASN B 1 108 ? 13.812 16.766 13.328 1 95.56 108 ASN B O 1
ATOM 2023 N N . ASP B 1 109 ? 15.445 16.891 11.797 1 96.12 109 ASP B N 1
ATOM 2024 C CA . ASP B 1 109 ? 16.094 18 12.492 1 96.12 109 ASP B CA 1
ATOM 2025 C C . ASP B 1 109 ? 15.188 19.219 12.539 1 96.12 109 ASP B C 1
ATOM 2027 O O . ASP B 1 109 ? 15.086 19.891 13.57 1 96.12 109 ASP B O 1
ATOM 2031 N N . ILE B 1 110 ? 14.594 19.5 11.438 1 96.56 110 ILE B N 1
ATOM 2032 C CA . ILE B 1 110 ? 13.695 20.641 11.367 1 96.56 110 ILE B CA 1
ATOM 2033 C C . ILE B 1 110 ? 12.5 20.406 12.289 1 96.56 110 ILE B C 1
ATOM 2035 O O . ILE B 1 110 ? 12.078 21.312 13.016 1 96.56 110 ILE B O 1
ATOM 2039 N N . ALA B 1 111 ? 11.992 19.234 12.305 1 94.44 111 ALA B N 1
ATOM 2040 C CA . ALA B 1 111 ? 10.828 18.906 13.125 1 94.44 111 ALA B CA 1
ATOM 2041 C C . ALA B 1 111 ? 11.164 19.016 14.609 1 94.44 111 ALA B C 1
ATOM 2043 O O . ALA B 1 111 ? 10.305 19.375 15.422 1 94.44 111 ALA B O 1
ATOM 2044 N N . ALA B 1 112 ? 12.398 18.781 15.016 1 94.12 112 ALA B N 1
ATOM 2045 C CA . ALA B 1 112 ? 12.773 18.594 16.422 1 94.12 112 ALA B CA 1
ATOM 2046 C C . ALA B 1 112 ? 13.211 19.922 17.047 1 94.12 112 ALA B C 1
ATOM 2048 O O . ALA B 1 112 ? 13.352 20.031 18.266 1 94.12 112 ALA B O 1
ATOM 2049 N N . SER B 1 113 ? 13.438 20.938 16.203 1 92.5 113 SER B N 1
ATOM 2050 C CA . SER B 1 113 ? 14.031 22.172 16.688 1 92.5 113 SER B CA 1
ATOM 2051 C C . SER B 1 113 ? 13.258 23.391 16.203 1 92.5 113 SER B C 1
ATOM 2053 O O . SER B 1 113 ? 13.156 23.609 14.992 1 92.5 113 SER B O 1
ATOM 2055 N N . SER B 1 114 ? 12.789 24.156 17.141 1 90.06 114 SER B N 1
ATOM 2056 C CA . SER B 1 114 ? 12.141 25.406 16.766 1 90.06 114 SER B CA 1
ATOM 2057 C C . SER B 1 114 ? 13.109 26.328 16.016 1 90.06 114 SER B C 1
ATOM 2059 O O . SER B 1 114 ? 12.711 27.047 15.102 1 90.06 114 SER B O 1
ATOM 2061 N N . VAL B 1 115 ? 14.289 26.266 16.375 1 93.12 115 VAL B N 1
ATOM 2062 C CA . VAL B 1 115 ? 15.32 27.078 15.742 1 93.12 115 VAL B CA 1
ATOM 2063 C C . VAL B 1 115 ? 15.484 26.656 14.281 1 93.12 115 VAL B C 1
ATOM 2065 O O . VAL B 1 115 ? 15.555 27.5 13.383 1 93.12 115 VAL B O 1
ATOM 2068 N N . GLU B 1 116 ? 15.461 25.375 14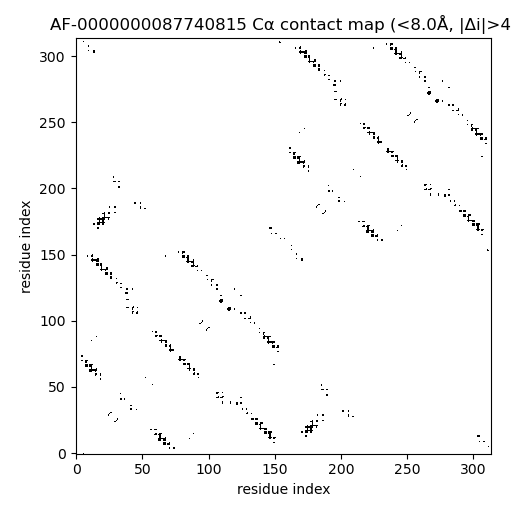.062 1 93.12 116 GLU B N 1
ATOM 2069 C CA . GLU B 1 116 ? 15.609 24.859 12.703 1 93.12 116 GLU B CA 1
ATOM 2070 C C . GLU B 1 116 ? 14.352 25.141 11.875 1 93.12 116 GLU B C 1
ATOM 2072 O O . GLU B 1 116 ? 14.438 25.359 10.664 1 93.12 116 GLU B O 1
ATOM 2077 N N . GLN B 1 117 ? 13.25 25.047 12.531 1 91.75 117 GLN B N 1
ATOM 2078 C CA . GLN B 1 117 ? 12.008 25.344 11.836 1 91.75 117 GLN B CA 1
ATOM 2079 C C . GLN B 1 117 ? 12 26.797 11.328 1 91.75 117 GLN B C 1
ATOM 2081 O O . GLN B 1 117 ? 11.469 27.078 10.25 1 91.75 117 GLN B O 1
ATOM 2086 N N . GLU B 1 118 ? 12.523 27.672 12.102 1 90.56 118 GLU B N 1
ATOM 2087 C CA . GLU B 1 118 ? 12.578 29.078 11.727 1 90.56 118 GLU B CA 1
ATOM 2088 C C . GLU B 1 118 ? 13.602 29.312 10.625 1 90.56 118 GLU B C 1
ATOM 2090 O O . GLU B 1 118 ? 13.422 30.203 9.789 1 90.56 118 GLU B O 1
ATOM 2095 N N . LYS B 1 119 ? 14.609 28.625 10.711 1 93.69 119 LYS B N 1
ATOM 2096 C CA . LYS B 1 119 ? 15.695 28.781 9.742 1 93.69 119 LYS B CA 1
ATOM 2097 C C . LYS B 1 119 ? 15.312 28.188 8.383 1 93.69 119 LYS B C 1
ATOM 2099 O O . LYS B 1 119 ? 15.758 28.688 7.344 1 93.69 119 LYS B O 1
ATOM 2104 N N . ALA B 1 120 ? 14.555 27.156 8.422 1 94 120 ALA B N 1
ATOM 2105 C CA . ALA B 1 120 ? 14.195 26.453 7.184 1 94 120 ALA B CA 1
ATOM 2106 C C . ALA B 1 120 ? 13.109 27.219 6.426 1 94 120 ALA B C 1
ATOM 2108 O O . ALA B 1 120 ? 12.133 27.672 7.023 1 94 120 ALA B O 1
ATOM 2109 N N . SER B 1 121 ? 13.336 27.406 5.195 1 94.69 121 SER B N 1
ATOM 2110 C CA . SER B 1 121 ? 12.281 28 4.379 1 94.69 121 SER B CA 1
ATOM 2111 C C . SER B 1 121 ? 11.211 26.969 4.02 1 94.69 121 SER B C 1
ATOM 2113 O O . SER B 1 121 ? 11.492 25.766 3.98 1 94.69 121 SER B O 1
ATOM 2115 N N . ARG B 1 122 ? 10.055 27.453 3.803 1 94.62 122 ARG B N 1
ATOM 2116 C CA . ARG B 1 122 ? 8.977 26.594 3.338 1 94.62 122 ARG B CA 1
ATOM 2117 C C . ARG B 1 122 ? 9.383 25.828 2.078 1 94.62 122 ARG B C 1
ATOM 2119 O O . ARG B 1 122 ? 9.07 24.656 1.928 1 94.62 122 ARG B O 1
ATOM 2126 N N . GLU B 1 123 ? 10.047 26.516 1.256 1 96.81 123 GLU B N 1
ATOM 2127 C CA . GLU B 1 123 ? 10.5 25.906 0.003 1 96.81 123 GLU B CA 1
ATOM 2128 C C . GLU B 1 123 ? 11.477 24.766 0.258 1 96.81 123 GLU B C 1
ATOM 2130 O O . GLU B 1 123 ? 11.422 23.734 -0.412 1 96.81 123 GLU B O 1
ATOM 2135 N N . GLU B 1 124 ? 12.375 24.922 1.13 1 97.75 124 GLU B N 1
ATOM 2136 C CA . GLU B 1 124 ? 13.32 23.859 1.473 1 97.75 124 GLU B CA 1
ATOM 2137 C C . GLU B 1 124 ? 12.594 22.594 1.941 1 97.75 124 GLU B C 1
ATOM 2139 O O . GLU B 1 124 ? 12.906 21.5 1.499 1 97.75 124 GLU B O 1
ATOM 2144 N N . VAL B 1 125 ? 11.633 22.781 2.809 1 97.81 125 VAL B N 1
ATOM 2145 C CA . VAL B 1 125 ? 10.906 21.656 3.381 1 97.81 125 VAL B CA 1
ATOM 2146 C C . VAL B 1 125 ? 10.125 20.938 2.285 1 97.81 125 VAL B C 1
ATOM 2148 O O . VAL B 1 125 ? 10.164 19.703 2.193 1 97.81 125 VAL B O 1
ATOM 2151 N N . VAL B 1 126 ? 9.461 21.688 1.476 1 98 126 VAL B N 1
ATOM 2152 C CA . VAL B 1 126 ? 8.672 21.094 0.4 1 98 126 VAL B CA 1
ATOM 2153 C C . VAL B 1 126 ? 9.602 20.359 -0.567 1 98 126 VAL B C 1
ATOM 2155 O O . VAL B 1 126 ? 9.266 19.266 -1.045 1 98 126 VAL B O 1
ATOM 2158 N N . ASP B 1 127 ? 10.742 20.891 -0.833 1 98.31 127 ASP B N 1
ATOM 2159 C CA . ASP B 1 127 ? 11.703 20.234 -1.715 1 98.31 127 ASP B CA 1
ATOM 2160 C C . ASP B 1 127 ? 12.203 18.922 -1.109 1 98.31 127 ASP B C 1
ATOM 2162 O O . ASP B 1 127 ? 12.414 17.953 -1.826 1 98.31 127 ASP B O 1
ATOM 2166 N N . LEU B 1 128 ? 12.461 18.953 0.166 1 98.38 128 LEU B N 1
ATOM 2167 C CA . LEU B 1 128 ? 12.875 17.719 0.851 1 98.38 128 LEU B CA 1
ATOM 2168 C C . LEU B 1 128 ? 11.781 16.672 0.779 1 98.38 128 LEU B C 1
ATOM 2170 O O . LEU B 1 128 ? 12.062 15.484 0.57 1 98.38 128 LEU B O 1
ATOM 2174 N N . LEU B 1 129 ? 10.562 17.078 0.94 1 98.44 129 LEU B N 1
ATOM 2175 C CA . LEU B 1 129 ? 9.438 16.156 0.868 1 98.44 129 LEU B CA 1
ATOM 2176 C C . LEU B 1 129 ? 9.297 15.578 -0.536 1 98.44 129 LEU B C 1
ATOM 2178 O O . LEU B 1 129 ? 9.055 14.375 -0.698 1 98.44 129 LEU B O 1
ATOM 2182 N N . LYS B 1 130 ? 9.438 16.406 -1.538 1 98.56 130 LYS B N 1
ATOM 2183 C CA . LYS B 1 130 ? 9.383 15.945 -2.922 1 98.56 130 LYS B CA 1
ATOM 2184 C C . LYS B 1 130 ? 10.508 14.961 -3.217 1 98.56 130 LYS B C 1
ATOM 2186 O O . LYS B 1 130 ? 10.305 13.961 -3.912 1 98.56 130 LYS B O 1
ATOM 2191 N N . LYS B 1 131 ? 11.672 15.312 -2.732 1 98.56 131 LYS B N 1
ATOM 2192 C CA . LYS B 1 131 ? 12.812 14.414 -2.895 1 98.56 131 LYS B CA 1
ATOM 2193 C C . LYS B 1 131 ? 12.547 13.062 -2.236 1 98.56 131 LYS B C 1
ATOM 2195 O O . LYS B 1 131 ? 12.805 12.016 -2.834 1 98.56 131 LYS B O 1
ATOM 2200 N N . TRP B 1 132 ? 12.062 13.133 -1.022 1 98.56 132 TRP B N 1
ATOM 2201 C CA . TRP B 1 132 ? 11.727 11.898 -0.316 1 98.56 132 TRP B CA 1
ATOM 2202 C C . TRP B 1 132 ? 10.695 11.094 -1.094 1 98.56 132 TRP B C 1
ATOM 2204 O O . TRP B 1 132 ? 10.805 9.867 -1.189 1 98.56 132 TRP B O 1
ATOM 2214 N N . ARG B 1 133 ? 9.688 11.766 -1.539 1 98.25 133 ARG B N 1
ATOM 2215 C CA . ARG B 1 133 ? 8.633 11.117 -2.301 1 98.25 133 ARG B CA 1
ATOM 2216 C C . ARG B 1 133 ? 9.203 10.305 -3.459 1 98.25 133 ARG B C 1
ATOM 2218 O O . ARG B 1 133 ? 8.828 9.148 -3.66 1 98.25 133 ARG B O 1
ATOM 2225 N N . TRP B 1 134 ? 10.117 10.914 -4.18 1 98.25 134 TRP B N 1
ATOM 2226 C CA . TRP B 1 134 ? 10.742 10.266 -5.328 1 98.25 134 TRP B CA 1
ATOM 2227 C C . TRP B 1 134 ? 11.594 9.086 -4.883 1 98.25 134 TRP B C 1
ATOM 2229 O O . TRP B 1 134 ? 11.555 8.016 -5.5 1 98.25 134 TRP B O 1
ATOM 2239 N N . MET B 1 135 ? 12.336 9.219 -3.885 1 98.62 135 MET B N 1
ATOM 2240 C CA . MET B 1 135 ? 13.18 8.141 -3.381 1 98.62 135 MET B CA 1
ATOM 2241 C C . MET B 1 135 ? 12.336 6.977 -2.867 1 98.62 135 MET B C 1
ATOM 2243 O O . MET B 1 135 ? 12.719 5.816 -2.994 1 98.62 135 MET B O 1
ATOM 2247 N N . ASN B 1 136 ? 11.234 7.355 -2.291 1 98.62 136 ASN B N 1
ATOM 2248 C CA . ASN B 1 136 ? 10.336 6.324 -1.789 1 98.62 136 ASN B CA 1
ATOM 2249 C C . ASN B 1 136 ? 9.672 5.555 -2.93 1 98.62 136 ASN B C 1
ATOM 2251 O O . ASN B 1 136 ? 9.375 4.367 -2.791 1 98.62 136 ASN B O 1
ATOM 2255 N N . ILE B 1 137 ? 9.453 6.191 -4.051 1 98.62 137 ILE B N 1
ATOM 2256 C CA . ILE B 1 137 ? 8.953 5.496 -5.23 1 98.62 137 ILE B CA 1
ATOM 2257 C C . ILE B 1 137 ? 9.953 4.434 -5.668 1 98.62 137 ILE B C 1
ATOM 2259 O O . ILE B 1 137 ? 9.57 3.332 -6.07 1 98.62 137 ILE B O 1
ATOM 2263 N N . VAL B 1 138 ? 11.203 4.73 -5.574 1 98.69 138 VAL B N 1
ATOM 2264 C CA . VAL B 1 138 ? 12.234 3.752 -5.891 1 98.69 138 VAL B CA 1
ATOM 2265 C C . VAL B 1 138 ? 12.094 2.531 -4.984 1 98.69 138 VAL B C 1
ATOM 2267 O O . VAL B 1 138 ? 12.156 1.393 -5.453 1 98.69 138 VAL B O 1
ATOM 2270 N N . ARG B 1 139 ? 11.875 2.742 -3.691 1 98.56 139 ARG B N 1
ATOM 2271 C CA . ARG B 1 139 ? 11.648 1.633 -2.773 1 98.56 139 ARG B CA 1
ATOM 2272 C C . ARG B 1 139 ? 10.477 0.778 -3.227 1 98.56 139 ARG B C 1
ATOM 2274 O O . ARG B 1 139 ? 10.562 -0.452 -3.24 1 98.56 139 ARG B O 1
ATOM 2281 N N . GLY B 1 140 ? 9.375 1.494 -3.541 1 98.69 140 GLY B N 1
ATOM 2282 C CA . GLY B 1 140 ? 8.203 0.781 -4.023 1 98.69 140 GLY B CA 1
ATOM 2283 C C . GLY B 1 140 ? 8.477 -0.043 -5.27 1 98.69 140 GLY B C 1
ATOM 2284 O O . GLY B 1 140 ? 8.008 -1.176 -5.383 1 98.69 140 GLY B O 1
ATOM 2285 N N . LEU B 1 141 ? 9.234 0.489 -6.148 1 98.75 141 LEU B N 1
ATOM 2286 C CA . LEU B 1 141 ? 9.531 -0.196 -7.402 1 98.75 141 LEU B CA 1
ATOM 2287 C C . LEU B 1 141 ? 10.461 -1.382 -7.164 1 98.75 141 LEU B C 1
ATOM 2289 O O . LEU B 1 141 ? 10.367 -2.4 -7.852 1 98.75 141 LEU B O 1
ATOM 2293 N N . LEU B 1 142 ? 11.398 -1.241 -6.273 1 98.88 142 LEU B N 1
ATOM 2294 C CA . LEU B 1 142 ? 12.25 -2.369 -5.918 1 98.88 142 LEU B CA 1
ATOM 2295 C C . LEU B 1 142 ? 11.422 -3.525 -5.367 1 98.88 142 LEU B C 1
ATOM 2297 O O . LEU B 1 142 ? 11.594 -4.672 -5.785 1 98.88 142 LEU B O 1
ATOM 2301 N N . ALA B 1 143 ? 10.539 -3.199 -4.441 1 98.88 143 ALA B N 1
ATOM 2302 C CA . ALA B 1 143 ? 9.664 -4.223 -3.875 1 98.88 143 ALA B CA 1
ATOM 2303 C C . ALA B 1 143 ? 8.766 -4.832 -4.949 1 98.88 143 ALA B C 1
ATOM 2305 O O . ALA B 1 143 ? 8.539 -6.043 -4.961 1 98.88 143 ALA B O 1
ATOM 2306 N N . LEU B 1 144 ? 8.266 -3.982 -5.812 1 98.88 144 LEU B N 1
ATOM 2307 C CA . LEU B 1 144 ? 7.422 -4.453 -6.906 1 98.88 144 LEU B CA 1
ATOM 2308 C C . LEU B 1 144 ? 8.188 -5.414 -7.809 1 98.88 144 LEU B C 1
ATOM 2310 O O . LEU B 1 144 ? 7.648 -6.441 -8.227 1 98.88 144 LEU B O 1
ATOM 2314 N N . THR B 1 145 ? 9.398 -5.031 -8.133 1 98.88 145 THR B N 1
ATOM 2315 C CA . THR B 1 145 ? 10.25 -5.891 -8.953 1 98.88 145 THR B CA 1
ATOM 2316 C C . THR B 1 145 ? 10.453 -7.246 -8.281 1 98.88 145 THR B C 1
ATOM 2318 O O . THR B 1 145 ? 10.398 -8.289 -8.945 1 98.88 145 THR B O 1
ATOM 2321 N N . GLY B 1 146 ? 10.742 -7.184 -7 1 98.88 146 GLY B N 1
ATOM 2322 C CA . GLY B 1 146 ? 10.867 -8.438 -6.273 1 98.88 146 GLY B CA 1
ATOM 2323 C C . GLY B 1 146 ? 9.625 -9.305 -6.352 1 98.88 146 GLY B C 1
ATOM 2324 O O . GLY B 1 146 ? 9.711 -10.492 -6.68 1 98.88 146 GLY B O 1
ATOM 2325 N N . GLY B 1 147 ? 8.5 -8.742 -6.051 1 98.88 147 GLY B N 1
ATOM 2326 C CA . GLY B 1 147 ? 7.238 -9.461 -6.125 1 98.88 147 GLY B CA 1
ATOM 2327 C C . GLY B 1 147 ? 6.945 -10.008 -7.508 1 98.88 147 GLY B C 1
ATOM 2328 O O . GLY B 1 147 ? 6.539 -11.164 -7.652 1 98.88 147 GLY B O 1
ATOM 2329 N N . LEU B 1 148 ? 7.137 -9.227 -8.5 1 98.81 148 LEU B N 1
ATOM 2330 C CA . LEU B 1 148 ? 6.867 -9.641 -9.875 1 98.81 148 LEU B CA 1
ATOM 2331 C C . LEU B 1 148 ? 7.781 -10.789 -10.281 1 98.81 148 LEU B C 1
ATOM 2333 O O . LEU B 1 148 ? 7.352 -11.711 -10.977 1 98.81 148 LEU B O 1
ATOM 2337 N N . THR B 1 149 ? 9.055 -10.695 -9.922 1 98.81 149 THR B N 1
ATOM 2338 C CA . THR B 1 149 ? 9.984 -11.773 -10.219 1 98.81 149 THR B CA 1
ATOM 2339 C C . THR B 1 149 ? 9.531 -13.078 -9.57 1 98.81 149 THR B C 1
ATOM 2341 O O . THR B 1 149 ? 9.641 -14.148 -10.172 1 98.81 149 THR B O 1
ATOM 2344 N N . ALA B 1 150 ? 9.062 -12.977 -8.359 1 98.69 150 ALA B N 1
ATOM 2345 C CA . ALA B 1 150 ? 8.547 -14.156 -7.664 1 98.69 150 ALA B CA 1
ATOM 2346 C C . ALA B 1 150 ? 7.328 -14.727 -8.375 1 98.69 150 ALA B C 1
ATOM 2348 O O . ALA B 1 150 ? 7.164 -15.945 -8.453 1 98.69 150 ALA B O 1
ATOM 2349 N N . VAL B 1 151 ? 6.449 -13.891 -8.875 1 98.44 151 VAL B N 1
ATOM 2350 C CA . VAL B 1 151 ? 5.285 -14.344 -9.625 1 98.44 151 VAL B CA 1
ATOM 2351 C C . VAL B 1 151 ? 5.738 -15.086 -10.883 1 98.44 151 VAL B C 1
ATOM 2353 O O . VAL B 1 151 ? 5.207 -16.156 -11.203 1 98.44 151 VAL B O 1
ATOM 2356 N N . LEU B 1 152 ? 6.711 -14.547 -11.539 1 97 152 LEU B N 1
ATOM 2357 C CA . LEU B 1 152 ? 7.23 -15.172 -12.75 1 97 152 LEU B CA 1
ATOM 2358 C C . LEU B 1 152 ? 7.855 -16.531 -12.438 1 97 152 LEU B C 1
ATOM 2360 O O . LEU B 1 152 ? 7.73 -17.469 -13.227 1 97 152 LEU B O 1
ATOM 2364 N N . ALA B 1 153 ? 8.484 -16.562 -11.352 1 97.31 153 ALA B N 1
ATOM 2365 C CA . ALA B 1 153 ? 9.055 -17.844 -10.938 1 97.31 153 ALA B CA 1
ATOM 2366 C C . ALA B 1 153 ? 7.961 -18.891 -10.734 1 97.31 153 ALA B C 1
ATOM 2368 O O . ALA B 1 153 ? 8.117 -20.047 -11.141 1 97.31 153 ALA B O 1
ATOM 2369 N N . LEU B 1 154 ? 6.867 -18.484 -10.148 1 95.94 154 LEU B N 1
ATOM 2370 C CA . LEU B 1 154 ? 5.762 -19.406 -9.906 1 95.94 154 LEU B CA 1
ATOM 2371 C C . LEU B 1 154 ? 5.133 -19.844 -11.219 1 95.94 154 LEU B C 1
ATOM 2373 O O . LEU B 1 154 ? 4.664 -20.984 -11.328 1 95.94 154 LEU B O 1
ATOM 2377 N N . GLN B 1 155 ? 5.168 -18.984 -12.164 1 94.69 155 GLN B N 1
ATOM 2378 C CA . GLN B 1 155 ? 4.586 -19.328 -13.461 1 94.69 155 GLN B CA 1
ATOM 2379 C C . GLN B 1 155 ? 5.477 -20.312 -14.227 1 94.69 155 GLN B C 1
ATOM 2381 O O . GLN B 1 155 ? 5.012 -21 -15.125 1 94.69 155 GLN B O 1
ATOM 2386 N N . SER B 1 156 ? 6.715 -20.328 -13.93 1 88.06 156 SER B N 1
ATOM 2387 C CA . SER B 1 156 ? 7.68 -21.141 -14.656 1 88.06 156 SER B CA 1
ATOM 2388 C C . SER B 1 156 ? 7.809 -22.531 -14.023 1 88.06 156 SER B C 1
ATOM 2390 O O . SER B 1 156 ? 8.594 -23.359 -14.492 1 88.06 156 SER B O 1
ATOM 2392 N N . GLU B 1 157 ? 7.117 -22.766 -13.008 1 81.19 157 GLU B N 1
ATOM 2393 C CA . GLU B 1 157 ? 7.168 -24.094 -12.391 1 81.19 157 GLU B CA 1
ATOM 2394 C C . GLU B 1 157 ? 6.508 -25.141 -13.289 1 81.19 157 GLU B C 1
ATOM 2396 O O . GLU B 1 157 ? 5.566 -24.828 -14.023 1 81.19 157 GLU B O 1
#

Nearest PDB structures (foldseek):
  7uwb-assembly1_m  TM=3.290E-01  e=1.429E-01  Citrus x limon
  7uwa-assembly1_m  TM=3.455E-01  e=2.305E-01  Citrus x limon
  7uwa-assembly1_i  TM=3.181E-01  e=1.904E-01  Citrus x limon
  7uwb-assembly1_k  TM=3.422E-01  e=4.502E-01  Citrus x limon
  7uwd-assembly1_i  TM=2.433E-01  e=4.502E-01  Citrus x limon

Secondary structure (DSSP, 8-state):
--HHHHHHHHHHHHHHHHHHHHHHHIIIIIGGGGTTS-HHHHHHHHHHHHHHHHHHHHHHHHHHHHHHHHHHHH-GGGHHHHHHHHHHHHTHHHHIIIIIHHHHHHHHHHHH-HHHHHHS-HHHHHHHHHHHHHHHHHHHHHHHHHHHHHHHHHHT-/--HHHHHHHHHHHHHHHHHHHHHHHIIIIIGGGGTTS-HHHHHHHHHHHHHHHHHHHHHHHHHHHHHHHHHHHH-GGGHHHHHHHHHHHHTHHHHIIIIIHHHHHHHHHHHH-HHHHHHS-HHHHHHHHHHHHHHHHHHHHHHHHHHHHHHHHHHT-

Radius of gyration: 20.61 Å; Cα contacts (8 Å, |Δi|>4): 472; chains: 2; bounding box: 45×58×42 Å

Sequence (314 aa):
MDPTVRTFQVFGLTSSLVLAGVNLGSSHLTVPFLYNQPTSINTIFFKDFYTRGALTLVPLAMFSGASSGIVAYLVPAQRTLWTIAAVTTLSQLPWTGLGMMATNNRLNDIAASSVEQEKASREEVVDLLKKWRWMNIVRGLLALTGGLTAVLALQSEMDPTVRTFQVFGLTSSLVLAGVNLGSSHLTVPFLYNQPTSINTIFFKDFYTRGALTLVPLAMFSGASSGIVAYLVPAQRTLWTIAAVTTLSQLPWTGLGMMATNNRLNDIAASSVEQEKASREEVVDLLKKWRWMNIVRGLLALTGGLTAVLALQSE

InterPro domains:
  IPR013901 Anthrone oxygenase [PF08592] (46-148)

Foldseek 3Di:
DDPLLVVLLCLQLVLLLVLLCVLLCCLVPPLVVLLPDQLLPSLLVVLVVVVVCCVPNLVSLQRNLVSLCVSLVVPVVLNVLSNLLNCLSNVLVVLCVPPLVVLNVLSNVCNVDPVSVVVDDSVNNSVSSNSNSVSSNSNSVSSVSSNVSSVVSVVVD/DDPLLVVLLCLQLVLLLVLLCVLLCCLVPPLVVLLPDQLLPSLLVVLVVVVVCCVPNLVSLQRNLVSLCVSLVVPVVLNVLSNLLNCLSNVLVVLCVPPLVVLNVLSNVCNVDPVSVVVDDSVNNSVSSNSNSVSSNSNSVSSVSSNVSSVVSVVVD

Organism: NCBI:txid56646

Solvent-accessible surface area (backbone atoms only — not comparable to full-atom values): 14668 Å² total; per-residue (Å²): 129,59,66,67,50,53,50,26,48,51,47,12,28,50,40,18,20,23,49,12,13,27,34,36,34,41,39,69,53,48,54,65,65,39,61,82,43,58,67,84,48,31,26,45,50,45,44,52,38,48,51,53,43,49,70,50,50,49,57,43,32,50,50,12,18,50,24,18,39,50,37,18,69,74,35,70,94,47,21,68,43,22,39,48,17,12,50,35,27,39,43,38,54,60,44,40,65,73,69,38,40,69,56,52,48,52,43,41,48,32,46,76,26,73,66,40,46,68,68,49,48,69,66,56,54,40,50,46,51,52,50,48,33,54,55,36,40,52,39,12,49,30,13,35,50,10,16,50,35,35,51,51,48,50,69,68,103,130,60,67,67,50,52,50,26,47,50,48,13,27,50,40,17,21,21,49,12,13,28,34,38,34,40,40,69,52,47,52,65,65,39,58,82,42,57,67,86,48,31,28,44,51,46,45,52,37,50,52,54,43,50,70,49,48,50,58,43,33,50,51,13,16,50,24,18,39,49,36,18,69,74,35,69,94,48,21,67,42,22,39,47,17,11,50,36,25,39,43,38,54,59,46,40,64,73,69,40,39,69,55,53,48,51,43,40,48,30,47,74,26,72,68,41,47,68,68,49,48,70,65,57,54,41,50,46,51,53,50,48,33,53,56,36,38,51,38,11,50,30,12,36,50,10,16,50,36,35,52,52,46,49,67,70,102